Protein AF-A0A0C3DUS1-F1 (afdb_monomer_lite)

Organism: NCBI:txid1036808

Secondary structure (DSSP, 8-state):
-PPPP------------S-EEEEEEEE-SS-EEEE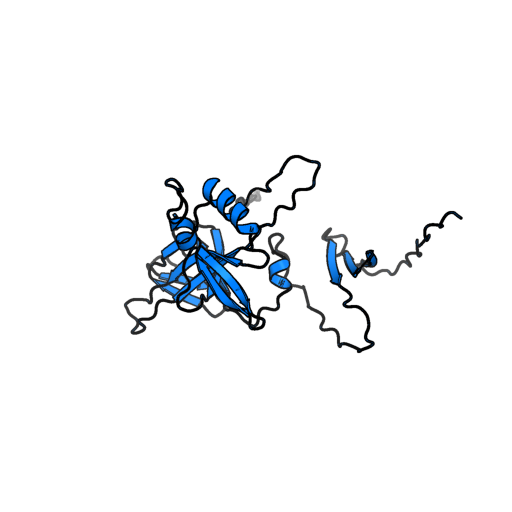EEEE--TTT--EEEEEEEE--S----PPP-PPP-TT---TT--GGGSSS--TT--EEEEEETTEEEEEEEPPTT--TTEEEEE-TT--EEEEEEHHHHHTTS---S--PPEEE-EEPPTTS----SEEEEESSSS-EEEEEEEEEEE---SHHHHHHHHHHHTTTTT-EEEEEEEEEEPPTTSS--PPEEEEEEEPPP-----TTS-----------PPP-------------

pLDDT: mean 71.26, std 21.08, range [30.28, 97.31]

Structure (mmCIF, N/CA/C/O backbone):
data_AF-A0A0C3DUS1-F1
#
_entry.id   AF-A0A0C3DUS1-F1
#
loop_
_atom_site.group_PDB
_atom_site.id
_atom_site.type_symbol
_atom_site.label_atom_id
_atom_site.label_alt_id
_atom_site.label_comp_id
_atom_site.label_asym_id
_atom_site.label_entity_id
_atom_site.label_seq_id
_atom_site.pdbx_PDB_ins_code
_atom_site.Cartn_x
_atom_site.Cartn_y
_atom_site.Cartn_z
_atom_site.occupancy
_atom_site.B_iso_or_equiv
_atom_site.auth_seq_id
_atom_site.auth_comp_id
_atom_site.auth_asym_id
_atom_site.auth_atom_id
_atom_site.pdbx_PDB_model_num
ATOM 1 N N . MET A 1 1 ? 0.105 14.859 56.824 1.00 39.16 1 MET A N 1
ATOM 2 C CA . MET A 1 1 ? 1.434 14.381 56.390 1.00 39.16 1 MET A CA 1
ATOM 3 C C . MET A 1 1 ? 1.564 14.704 54.911 1.00 39.16 1 MET A C 1
ATOM 5 O O . MET A 1 1 ? 0.835 14.124 54.121 1.00 39.16 1 MET A O 1
ATOM 9 N N . LEU A 1 2 ? 2.372 15.704 54.558 1.00 35.44 2 LEU A N 1
ATOM 10 C CA . LEU A 1 2 ? 2.613 16.117 53.171 1.00 35.44 2 LEU A CA 1
ATOM 11 C C . LEU A 1 2 ? 3.789 15.301 52.625 1.00 35.44 2 LEU A C 1
ATOM 13 O O . LEU A 1 2 ? 4.866 15.310 53.220 1.00 35.44 2 LEU A O 1
ATOM 17 N N . ALA A 1 3 ? 3.561 14.562 51.539 1.00 34.00 3 ALA A N 1
ATOM 18 C CA . ALA A 1 3 ? 4.592 13.778 50.874 1.00 34.00 3 ALA A CA 1
ATOM 19 C C . ALA A 1 3 ? 5.613 14.724 50.226 1.00 34.00 3 ALA A C 1
ATOM 21 O O . ALA A 1 3 ? 5.274 15.551 49.381 1.00 34.00 3 ALA A O 1
ATOM 22 N N . ARG A 1 4 ? 6.864 14.624 50.674 1.00 41.81 4 ARG A N 1
ATOM 23 C CA . ARG A 1 4 ? 8.004 15.386 50.162 1.00 41.81 4 ARG A CA 1
ATOM 24 C C . ARG A 1 4 ? 8.378 14.840 48.779 1.00 41.81 4 ARG A C 1
ATOM 26 O O . ARG A 1 4 ? 8.568 13.634 48.641 1.00 41.81 4 ARG A O 1
ATOM 33 N N . ALA A 1 5 ? 8.475 15.711 47.777 1.00 37.31 5 ALA A N 1
ATOM 34 C CA . ALA A 1 5 ? 8.981 15.355 46.451 1.00 37.31 5 ALA A CA 1
ATOM 35 C C . ALA A 1 5 ? 10.453 14.890 46.540 1.00 37.31 5 ALA A C 1
ATOM 37 O O . ALA A 1 5 ? 11.201 15.440 47.357 1.00 37.31 5 ALA A O 1
ATOM 38 N N . PRO A 1 6 ? 10.894 13.901 45.740 1.00 40.16 6 PRO A N 1
ATOM 39 C CA . PRO A 1 6 ? 12.281 13.466 45.760 1.00 40.16 6 PRO A CA 1
ATOM 40 C C . PRO A 1 6 ? 13.157 14.470 45.001 1.00 40.16 6 PRO A C 1
ATOM 42 O O . PRO A 1 6 ? 13.105 14.579 43.777 1.00 40.16 6 PRO A O 1
ATOM 45 N N . GLU A 1 7 ? 13.989 15.196 45.745 1.00 45.31 7 GLU A N 1
ATOM 46 C CA . GLU A 1 7 ? 15.143 15.920 45.215 1.00 45.31 7 GLU A CA 1
ATOM 47 C C . GLU A 1 7 ? 16.149 14.895 44.661 1.00 45.31 7 GLU A C 1
ATOM 49 O O . GLU A 1 7 ? 16.929 14.277 45.389 1.00 45.31 7 GLU A O 1
ATOM 54 N N . HIS A 1 8 ? 16.112 14.673 43.349 1.00 40.88 8 HIS A N 1
ATOM 55 C CA . HIS A 1 8 ? 17.138 13.932 42.615 1.00 40.88 8 HIS A CA 1
ATOM 56 C C . HIS A 1 8 ? 17.746 14.820 41.531 1.00 40.88 8 HIS A C 1
ATOM 58 O O . HIS A 1 8 ? 17.555 14.623 40.338 1.00 40.88 8 HIS A O 1
ATOM 64 N N . ALA A 1 9 ? 18.527 15.803 41.975 1.00 40.69 9 ALA A N 1
ATOM 65 C CA . ALA A 1 9 ? 19.573 16.410 41.165 1.00 40.69 9 ALA A CA 1
ATOM 66 C C . ALA A 1 9 ? 20.900 15.740 41.553 1.00 40.69 9 ALA A C 1
ATOM 68 O O . ALA A 1 9 ? 21.560 16.148 42.510 1.00 40.69 9 ALA A O 1
ATOM 69 N N . ARG A 1 10 ? 21.271 14.656 40.860 1.00 44.53 10 ARG A N 1
ATOM 70 C CA . ARG A 1 10 ? 22.619 14.089 40.988 1.00 44.53 10 ARG A CA 1
ATOM 71 C C . ARG A 1 10 ? 23.586 14.881 40.111 1.00 44.53 10 ARG A C 1
ATOM 73 O O . ARG A 1 10 ? 23.385 15.027 38.912 1.00 44.53 10 ARG A O 1
ATOM 80 N N . SER A 1 11 ? 24.619 15.379 40.784 1.00 42.78 11 SER A N 1
ATOM 81 C CA . SER A 1 11 ? 25.884 15.918 40.285 1.00 42.78 11 SER A CA 1
ATOM 82 C C . SER A 1 11 ? 26.339 15.302 38.957 1.00 42.78 11 SER A C 1
ATOM 84 O O . SER A 1 11 ? 26.555 14.094 38.878 1.00 42.78 11 SER A O 1
ATOM 86 N N . MET A 1 12 ? 26.526 16.142 37.935 1.00 38.38 12 MET A N 1
ATOM 87 C CA . MET A 1 12 ? 27.207 15.771 36.695 1.00 38.38 12 MET A CA 1
ATOM 88 C C . MET A 1 12 ? 28.720 15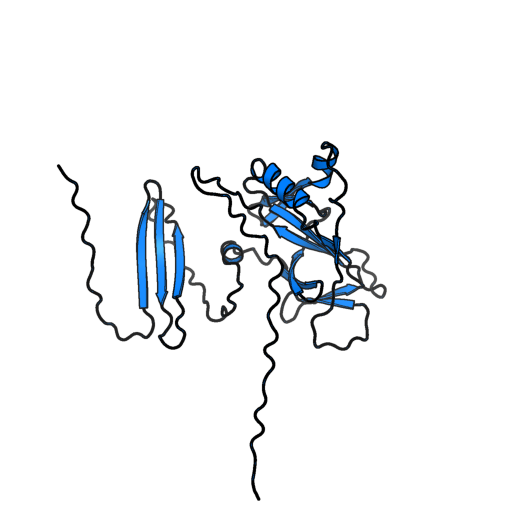.788 36.925 1.00 38.38 12 MET A C 1
ATOM 90 O O . MET A 1 12 ? 29.328 16.861 36.965 1.00 38.38 12 MET A O 1
ATOM 94 N N . ASP A 1 13 ? 29.337 14.613 37.041 1.00 40.06 13 ASP A N 1
ATOM 95 C CA . ASP A 1 13 ? 30.788 14.506 36.904 1.00 40.06 13 ASP A CA 1
ATOM 96 C C . ASP A 1 13 ? 31.176 14.779 35.446 1.00 40.06 13 ASP A C 1
ATOM 98 O O . ASP A 1 13 ? 30.754 14.093 34.513 1.00 40.06 13 ASP A O 1
ATOM 102 N N . LYS A 1 14 ? 31.975 15.834 35.250 1.00 44.97 14 LYS A N 1
ATOM 103 C CA . LYS A 1 14 ? 32.542 16.240 33.959 1.00 44.97 14 LYS A CA 1
ATOM 104 C C . LYS A 1 14 ? 33.558 15.200 33.477 1.00 44.97 14 LYS A C 1
ATOM 106 O O . LYS A 1 14 ? 34.762 15.372 33.662 1.00 44.97 14 LYS A O 1
ATOM 111 N N . ALA A 1 15 ? 33.093 14.161 32.794 1.00 39.06 15 ALA A N 1
ATOM 112 C CA . ALA A 1 15 ? 33.940 13.385 31.898 1.00 39.06 15 ALA A CA 1
ATOM 113 C C . ALA A 1 15 ? 34.076 14.136 30.560 1.00 39.06 15 ALA A C 1
ATOM 115 O O . ALA A 1 15 ? 33.082 14.515 29.942 1.00 39.06 15 ALA A O 1
ATOM 116 N N . ARG A 1 16 ? 35.316 14.381 30.118 1.00 44.91 16 ARG A N 1
ATOM 117 C CA . ARG A 1 16 ? 35.646 14.956 28.801 1.00 44.91 16 ARG A CA 1
ATOM 118 C C . ARG A 1 16 ? 35.420 13.917 27.692 1.00 44.91 16 ARG A C 1
ATOM 120 O O . ARG A 1 16 ? 36.380 13.424 27.113 1.00 44.91 16 ARG A O 1
ATOM 127 N N . SER A 1 17 ? 34.164 13.569 27.434 1.00 49.09 17 SER A N 1
ATOM 128 C CA . SER A 1 17 ? 33.757 12.792 26.260 1.00 49.09 17 SER A CA 1
ATOM 129 C C . SER A 1 17 ? 32.774 13.626 25.442 1.00 49.09 17 SER A C 1
ATOM 131 O O . SER A 1 17 ? 31.883 14.259 26.005 1.00 49.09 17 SER A O 1
ATOM 133 N N . GLU A 1 18 ? 32.964 13.671 24.124 1.00 59.38 18 GLU A N 1
ATOM 134 C CA . GLU A 1 18 ? 32.232 14.538 23.182 1.00 59.38 18 GLU A CA 1
ATOM 135 C C . GLU A 1 18 ? 30.773 14.107 22.943 1.00 59.38 18 GLU A C 1
ATOM 137 O O . GLU A 1 18 ? 30.051 14.762 22.198 1.00 59.38 18 GLU A O 1
ATOM 142 N N . SER A 1 19 ? 30.315 13.049 23.616 1.00 57.06 19 SER A N 1
ATOM 143 C CA . SER A 1 19 ? 28.918 12.621 23.666 1.00 57.06 19 SER A CA 1
ATOM 144 C C . SER A 1 19 ? 28.458 12.489 25.119 1.00 57.06 19 SER A C 1
ATOM 146 O O . SER A 1 19 ? 29.127 11.872 25.953 1.00 57.06 19 SER A O 1
ATOM 148 N N . GLN A 1 20 ? 27.311 13.090 25.440 1.00 61.34 20 GLN A N 1
ATOM 149 C CA . GLN A 1 20 ? 26.666 12.937 26.745 1.00 61.34 20 GLN A CA 1
ATOM 150 C C . GLN A 1 20 ? 25.463 12.012 26.594 1.00 61.34 20 GLN A C 1
ATOM 152 O O . GLN A 1 20 ? 24.567 12.272 25.796 1.00 61.34 20 GLN A O 1
ATOM 157 N N . VAL A 1 21 ? 25.427 10.935 27.375 1.00 63.41 21 VAL A N 1
ATOM 158 C CA . VAL A 1 21 ? 24.266 10.042 27.450 1.00 63.41 21 VAL A CA 1
ATOM 159 C C . VAL A 1 21 ? 23.579 10.269 28.789 1.00 63.41 21 VAL A C 1
ATOM 161 O O . VAL A 1 21 ? 24.186 10.070 29.840 1.00 63.41 21 VAL A O 1
ATOM 164 N N . CYS A 1 22 ? 22.315 10.680 28.761 1.00 70.06 22 CYS A N 1
ATOM 165 C CA . CYS A 1 22 ? 21.466 10.777 29.941 1.00 70.06 22 CYS A CA 1
ATOM 166 C C . CYS A 1 22 ? 20.470 9.616 29.945 1.00 70.06 22 CYS A C 1
ATOM 168 O O . CYS A 1 22 ? 19.826 9.341 28.936 1.00 70.06 22 CYS A O 1
ATOM 170 N N . PHE A 1 23 ? 20.331 8.950 31.087 1.00 67.06 23 PHE A N 1
ATOM 171 C CA . PHE A 1 23 ? 19.283 7.964 31.317 1.00 67.06 23 PHE A CA 1
ATOM 172 C C . PHE A 1 23 ? 18.261 8.566 32.275 1.00 67.06 23 PHE A C 1
ATOM 174 O O . PHE A 1 23 ? 18.610 9.005 33.372 1.00 67.06 23 PHE A O 1
ATOM 181 N N . MET A 1 24 ? 17.001 8.581 31.863 1.00 72.62 24 MET A N 1
ATOM 182 C CA . MET A 1 24 ? 15.871 8.999 32.677 1.00 72.62 24 MET A CA 1
ATOM 183 C C . MET A 1 24 ? 14.913 7.830 32.830 1.00 72.62 24 MET A C 1
ATOM 185 O O . MET A 1 24 ? 14.376 7.329 31.849 1.00 72.62 24 MET A O 1
ATOM 189 N N . GLN A 1 25 ? 14.656 7.422 34.064 1.00 75.06 25 GLN A N 1
ATOM 190 C CA . GLN A 1 25 ? 13.601 6.467 34.366 1.00 75.06 25 GLN A CA 1
ATOM 191 C C . GLN A 1 25 ? 12.350 7.236 34.790 1.00 75.06 25 GLN A C 1
ATOM 193 O O . GLN A 1 25 ? 12.403 8.049 35.712 1.00 75.06 25 GLN A O 1
ATOM 198 N N . THR A 1 26 ? 11.226 6.980 34.127 1.00 70.12 26 THR A N 1
ATOM 199 C CA . THR A 1 26 ? 9.930 7.575 34.473 1.00 70.12 26 THR A CA 1
ATOM 200 C C . THR A 1 26 ? 8.978 6.473 34.912 1.00 70.12 26 THR A C 1
ATOM 202 O O . THR A 1 26 ? 8.637 5.587 34.128 1.00 70.12 26 THR A O 1
ATOM 205 N N . CYS A 1 27 ? 8.543 6.526 36.170 1.00 72.12 27 CYS A N 1
ATOM 206 C CA . CYS A 1 27 ? 7.537 5.615 36.705 1.00 72.12 27 CYS A CA 1
ATOM 207 C C . CYS A 1 27 ? 6.145 6.219 36.496 1.00 72.12 27 CYS A C 1
ATOM 209 O O . CYS A 1 27 ? 5.797 7.228 37.110 1.00 72.12 27 CYS A O 1
ATOM 211 N N . LEU A 1 28 ? 5.347 5.596 35.635 1.00 74.12 28 LEU A N 1
ATOM 212 C CA . LEU A 1 28 ? 3.909 5.827 35.531 1.00 74.12 28 LEU A CA 1
ATOM 213 C C . LEU A 1 28 ? 3.181 4.817 36.436 1.00 74.12 28 LEU A C 1
ATOM 215 O O . LEU A 1 28 ? 3.754 3.773 36.744 1.00 74.12 28 LEU A O 1
ATOM 219 N N . PRO A 1 29 ? 1.918 5.058 36.844 1.00 66.50 29 PRO A N 1
ATOM 220 C CA . PRO A 1 29 ? 1.204 4.187 37.788 1.00 66.50 29 PRO A CA 1
ATOM 221 C C . PRO A 1 29 ? 1.160 2.692 37.424 1.00 66.50 29 PRO A C 1
ATOM 223 O O . PRO A 1 29 ? 0.917 1.868 38.298 1.00 66.50 29 PRO A O 1
ATOM 226 N N . GLN A 1 30 ? 1.379 2.339 36.153 1.00 73.75 30 GLN A N 1
ATOM 227 C CA . GLN A 1 30 ? 1.362 0.957 35.667 1.00 73.75 30 GLN A CA 1
ATOM 228 C C . GLN A 1 30 ? 2.648 0.525 34.952 1.00 73.75 30 GLN A C 1
ATOM 230 O O . GLN A 1 30 ? 2.830 -0.673 34.760 1.00 73.75 30 GLN A O 1
ATOM 235 N N . TRP A 1 31 ? 3.535 1.450 34.561 1.00 62.09 31 TRP A N 1
ATOM 236 C CA . TRP A 1 31 ? 4.687 1.153 33.701 1.00 62.09 31 TRP A CA 1
ATOM 237 C C . TRP A 1 31 ? 5.943 1.881 34.166 1.00 62.09 31 TRP A C 1
ATOM 239 O O . TRP A 1 31 ? 5.883 3.034 34.591 1.00 62.09 31 TRP A O 1
ATOM 249 N N . THR A 1 32 ? 7.089 1.239 33.971 1.00 71.38 32 THR A N 1
ATOM 250 C CA . THR A 1 32 ? 8.392 1.895 34.057 1.00 71.38 32 THR A CA 1
ATOM 251 C C . THR A 1 32 ? 8.910 2.123 32.643 1.00 71.38 32 THR A C 1
ATOM 253 O O . THR A 1 32 ? 9.059 1.180 31.864 1.00 71.38 32 THR A O 1
ATOM 256 N N . LEU A 1 33 ? 9.161 3.384 32.300 1.00 71.31 33 LEU A N 1
ATOM 257 C CA . LEU A 1 33 ? 9.803 3.766 31.048 1.00 71.31 33 LEU A CA 1
ATOM 258 C C . LEU A 1 33 ? 11.260 4.122 31.324 1.00 71.31 33 LEU A C 1
ATOM 260 O O . LEU A 1 33 ? 11.536 4.914 32.226 1.00 71.31 33 LEU A O 1
ATOM 264 N N . HIS A 1 34 ? 12.174 3.574 30.532 1.00 73.81 34 HIS A N 1
ATOM 265 C CA . HIS A 1 34 ? 13.571 3.995 30.504 1.00 73.81 34 HIS A CA 1
ATOM 266 C C . HIS A 1 34 ? 13.801 4.810 29.244 1.00 73.81 34 HIS A C 1
ATOM 268 O O . HIS A 1 34 ? 13.653 4.313 28.134 1.00 73.81 34 HIS A O 1
ATOM 274 N N . THR A 1 35 ? 14.169 6.065 29.414 1.00 71.81 35 THR A N 1
ATOM 275 C CA . THR A 1 35 ? 14.447 6.996 28.332 1.00 71.81 35 THR A CA 1
ATOM 276 C C . THR A 1 35 ? 15.946 7.250 28.288 1.00 71.81 35 THR A C 1
ATOM 278 O O . THR A 1 35 ? 16.519 7.749 29.254 1.00 71.81 35 THR A O 1
ATOM 281 N N . ARG A 1 36 ? 16.599 6.921 27.177 1.00 75.06 36 ARG A N 1
ATOM 282 C CA . ARG A 1 36 ? 18.002 7.242 26.923 1.00 75.06 36 ARG A CA 1
ATOM 283 C C . ARG A 1 36 ? 18.069 8.417 25.957 1.00 75.06 36 ARG A C 1
ATOM 285 O O . ARG A 1 36 ? 17.598 8.336 24.828 1.00 75.06 36 ARG A O 1
ATOM 292 N N . ILE A 1 37 ? 18.666 9.508 26.410 1.00 67.88 37 ILE A N 1
ATOM 293 C CA . ILE A 1 37 ? 18.920 10.708 25.619 1.00 67.88 37 ILE A CA 1
ATOM 294 C C . ILE A 1 37 ? 20.406 10.715 25.283 1.00 67.88 37 ILE A C 1
ATOM 296 O O . ILE A 1 37 ? 21.236 10.872 26.178 1.00 67.88 37 ILE A O 1
ATOM 300 N N . VAL A 1 38 ? 20.757 10.530 24.016 1.00 76.81 38 VAL A N 1
ATOM 301 C CA . VAL A 1 38 ? 22.136 10.649 23.534 1.00 76.81 38 VAL A CA 1
ATOM 302 C C . VAL A 1 38 ? 22.287 12.009 22.864 1.00 76.81 38 VAL A C 1
ATOM 304 O O . VAL A 1 38 ? 21.693 12.267 21.818 1.00 76.81 38 VAL A O 1
ATOM 307 N N . TRP A 1 39 ? 23.078 12.883 23.478 1.00 61.91 39 TRP A N 1
ATOM 308 C CA . TRP A 1 39 ? 23.548 14.115 22.857 1.00 61.91 39 TRP A CA 1
ATOM 309 C C . TRP A 1 39 ? 24.750 13.779 21.982 1.00 61.91 39 TRP A C 1
ATOM 311 O O . TRP A 1 39 ? 25.815 13.414 22.493 1.00 61.91 39 TRP A O 1
ATOM 321 N N . MET A 1 40 ? 24.552 13.878 20.670 1.00 68.31 40 MET A N 1
ATOM 322 C CA . MET A 1 40 ? 25.643 13.841 19.698 1.00 68.31 40 MET A CA 1
ATOM 323 C C . MET A 1 40 ? 26.439 15.155 19.810 1.00 68.31 40 MET A C 1
ATOM 325 O O . MET A 1 40 ? 25.931 16.151 20.333 1.00 68.31 40 MET A O 1
ATOM 329 N N . SER A 1 41 ? 27.702 15.149 19.381 1.00 64.00 41 SER A N 1
ATOM 330 C CA . SER A 1 41 ? 28.663 16.235 19.632 1.00 64.00 41 SER A CA 1
ATOM 331 C C . SER A 1 41 ? 28.161 17.639 19.246 1.00 64.00 41 SER A C 1
ATOM 333 O O . SER A 1 41 ? 27.287 17.813 18.393 1.00 64.00 41 SER A O 1
ATOM 335 N N . SER A 1 42 ? 28.766 18.678 19.839 1.00 54.22 42 SER A N 1
ATOM 336 C CA . SER A 1 42 ? 28.359 20.085 19.656 1.00 54.22 42 SER A CA 1
ATOM 337 C C . SER A 1 42 ? 28.410 20.597 18.212 1.00 54.22 42 SER A C 1
ATOM 339 O O . SER A 1 42 ? 27.880 21.670 17.934 1.00 54.22 42 SER A O 1
ATOM 341 N N . ARG A 1 43 ? 29.041 19.859 17.291 1.00 67.38 43 ARG A N 1
ATOM 342 C CA . ARG A 1 43 ? 29.079 20.215 15.867 1.00 67.38 43 ARG A CA 1
ATOM 343 C C . ARG A 1 43 ? 27.779 19.889 15.137 1.00 67.38 43 ARG A C 1
ATOM 345 O O . ARG A 1 43 ? 27.496 20.529 14.132 1.00 67.38 43 ARG A O 1
ATOM 352 N N . GLU A 1 44 ? 26.994 18.940 15.641 1.00 60.28 44 GLU A N 1
ATOM 353 C CA . GLU A 1 44 ? 25.811 18.431 14.941 1.00 60.28 44 GLU A CA 1
ATOM 354 C C . GLU A 1 44 ? 24.489 18.897 15.561 1.00 60.28 44 GLU A C 1
ATOM 356 O O . GLU A 1 44 ? 23.471 18.851 14.881 1.00 60.28 44 GLU A O 1
ATOM 361 N N . ASN A 1 45 ? 24.481 19.386 16.812 1.00 63.94 45 ASN A N 1
ATOM 362 C CA . ASN A 1 45 ? 23.267 19.820 17.533 1.00 63.94 45 ASN A CA 1
ATOM 363 C C . ASN A 1 45 ? 22.118 18.792 17.481 1.00 63.94 45 ASN A C 1
ATOM 365 O O . ASN A 1 45 ? 20.941 19.152 17.423 1.00 63.94 45 ASN A O 1
ATOM 369 N N . ARG A 1 46 ? 22.448 17.497 17.504 1.00 64.31 46 ARG A N 1
ATOM 370 C CA . ARG A 1 46 ? 21.468 16.410 17.421 1.00 64.31 46 ARG A CA 1
ATOM 371 C C . ARG A 1 46 ? 21.260 15.747 18.773 1.00 64.31 46 ARG A C 1
ATOM 373 O O . ARG A 1 46 ? 22.206 15.447 19.501 1.00 64.31 46 ARG A O 1
ATOM 380 N N . VAL A 1 47 ? 19.995 15.475 19.073 1.00 64.25 47 VAL A N 1
ATOM 381 C CA . VAL A 1 47 ? 19.568 14.734 20.259 1.00 64.25 47 VAL A CA 1
ATOM 382 C C . VAL A 1 47 ? 18.850 13.481 19.786 1.00 64.25 47 VAL A C 1
ATOM 384 O O . VAL A 1 47 ? 17.831 13.571 19.106 1.00 64.25 47 VAL A O 1
ATOM 387 N N . LYS A 1 48 ? 19.371 12.309 20.147 1.00 74.62 48 LYS A N 1
ATOM 388 C CA . LYS A 1 48 ? 18.702 11.026 19.919 1.00 74.62 48 LYS A CA 1
ATOM 389 C C . LYS A 1 48 ? 17.957 10.633 21.191 1.00 74.62 48 LYS A C 1
ATOM 391 O O . LYS A 1 48 ? 18.564 10.541 22.255 1.00 74.62 48 LYS A O 1
ATOM 396 N N . LEU A 1 49 ? 16.651 10.408 21.080 1.00 75.44 49 LEU A N 1
ATOM 397 C CA . LEU A 1 49 ? 15.790 9.967 22.175 1.00 75.44 49 LEU A CA 1
ATOM 398 C C . LEU A 1 49 ? 15.374 8.514 21.933 1.00 75.44 49 LEU A C 1
ATOM 400 O O . LEU A 1 49 ? 14.655 8.228 20.982 1.00 75.44 49 LEU A O 1
ATOM 404 N N . GLU A 1 50 ? 15.795 7.602 22.799 1.00 73.06 50 GLU A N 1
ATOM 405 C CA . GLU A 1 50 ? 15.359 6.205 22.796 1.00 73.06 50 GLU A CA 1
ATOM 406 C C . GLU A 1 50 ? 14.460 5.984 24.021 1.00 73.06 50 GLU A C 1
ATOM 408 O O . GLU A 1 50 ? 14.860 6.306 25.138 1.00 73.06 50 GLU A O 1
ATOM 413 N N . VAL A 1 51 ? 13.240 5.469 23.843 1.00 71.94 51 VAL A N 1
ATOM 414 C CA . VAL A 1 51 ? 12.316 5.170 24.952 1.00 71.94 51 VAL A CA 1
ATOM 415 C C . VAL A 1 51 ? 12.023 3.678 24.963 1.00 71.94 51 VAL A C 1
ATOM 417 O O . VAL A 1 51 ? 11.450 3.137 24.020 1.00 71.94 51 VAL A O 1
ATOM 420 N N . PHE A 1 52 ? 12.383 3.022 26.056 1.00 76.25 52 PHE A N 1
ATOM 421 C CA . PHE A 1 52 ? 12.199 1.599 26.285 1.00 76.25 52 PHE A CA 1
ATOM 422 C C . PHE A 1 52 ? 11.132 1.383 27.355 1.00 76.25 52 PHE A C 1
ATOM 424 O O . PHE A 1 52 ? 11.069 2.103 28.355 1.00 76.25 52 PHE A O 1
ATOM 431 N N . ARG A 1 53 ? 10.293 0.365 27.167 1.00 67.56 53 ARG A N 1
ATOM 432 C CA . ARG A 1 53 ? 9.428 -0.143 28.236 1.00 67.56 53 ARG A CA 1
ATOM 433 C C . ARG A 1 53 ? 10.202 -1.193 29.012 1.00 67.56 53 ARG A C 1
ATOM 43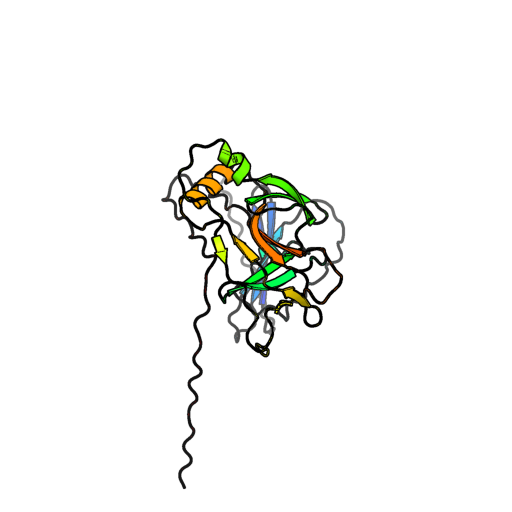5 O O . ARG A 1 53 ? 10.729 -2.116 28.402 1.00 67.56 53 ARG A O 1
ATOM 442 N N . ASP A 1 54 ? 10.243 -1.060 30.331 1.00 63.75 54 ASP A N 1
ATOM 443 C CA . ASP A 1 54 ? 10.683 -2.144 31.204 1.00 63.75 54 ASP A CA 1
ATOM 444 C C . ASP A 1 54 ? 9.516 -3.133 31.355 1.00 63.75 54 ASP A C 1
ATOM 446 O O . ASP A 1 54 ? 8.478 -2.751 31.909 1.00 63.75 54 ASP A O 1
ATOM 450 N N . PRO A 1 55 ? 9.613 -4.370 30.838 1.00 50.91 55 PRO A N 1
ATOM 451 C CA . PRO A 1 55 ? 8.511 -5.321 30.902 1.00 50.91 55 PRO A CA 1
ATOM 452 C C . PRO A 1 55 ? 8.218 -5.849 32.315 1.00 50.91 55 PRO A C 1
ATOM 454 O O . PRO A 1 55 ? 7.229 -6.555 32.467 1.00 50.91 55 PRO A O 1
ATOM 457 N N . GLY A 1 56 ? 8.991 -5.486 33.346 1.00 55.16 56 GLY A N 1
ATOM 458 C CA . GLY A 1 56 ? 8.615 -5.703 34.745 1.00 55.16 56 GLY A CA 1
ATOM 459 C C . GLY A 1 56 ? 8.610 -7.169 35.216 1.00 55.16 56 GLY A C 1
ATOM 460 O O . GLY A 1 56 ? 7.713 -7.946 34.918 1.00 55.16 56 GLY A O 1
ATOM 461 N N . PHE A 1 57 ? 9.570 -7.468 36.097 1.00 41.97 57 PHE A N 1
ATOM 462 C CA . PHE A 1 57 ? 9.679 -8.623 37.008 1.00 41.97 57 PHE A CA 1
ATOM 463 C C . PHE A 1 57 ? 10.025 -10.004 36.425 1.00 41.97 57 PHE A C 1
ATOM 465 O O . PHE A 1 57 ? 9.228 -10.936 36.403 1.00 41.97 57 PHE A O 1
ATOM 472 N N . GLY A 1 58 ? 11.318 -10.175 36.147 1.00 43.03 58 GLY A N 1
ATOM 473 C CA . GLY A 1 58 ? 12.006 -11.464 36.162 1.00 43.03 58 GLY A CA 1
ATOM 474 C C . GLY A 1 58 ? 13.496 -11.251 35.919 1.00 43.03 58 GLY A C 1
ATOM 475 O O . GLY A 1 58 ? 13.870 -10.725 34.879 1.00 43.03 58 GLY A O 1
ATOM 476 N N . TYR A 1 59 ? 14.349 -11.601 36.884 1.00 43.09 59 TYR A N 1
ATOM 477 C CA . TYR A 1 59 ? 15.808 -11.479 36.773 1.00 43.09 59 TYR A CA 1
ATOM 478 C C . TYR A 1 59 ? 16.318 -12.501 35.741 1.00 43.09 59 TYR A C 1
ATOM 480 O O . TYR A 1 59 ? 16.689 -13.619 36.090 1.00 43.09 59 TYR A O 1
ATOM 488 N N . VAL A 1 60 ? 16.288 -12.144 34.458 1.00 35.72 60 VAL A N 1
ATOM 489 C CA . VAL A 1 60 ? 16.965 -12.883 33.388 1.00 35.72 60 VAL A CA 1
ATOM 490 C C . VAL A 1 60 ? 18.013 -11.939 32.801 1.00 35.72 60 VAL A C 1
ATOM 492 O O . VAL A 1 60 ? 17.643 -10.861 32.333 1.00 35.72 60 VAL A O 1
ATOM 495 N N . PRO A 1 61 ? 19.314 -12.276 32.841 1.00 42.75 61 PRO A N 1
ATOM 496 C CA . PRO A 1 61 ? 20.329 -11.483 32.166 1.00 42.75 61 PRO A CA 1
ATOM 497 C C . PRO A 1 61 ? 20.164 -11.686 30.655 1.00 42.75 61 PRO A C 1
ATOM 499 O O . PRO A 1 61 ? 20.664 -12.654 30.089 1.00 42.75 61 PRO A O 1
ATOM 502 N N . GLY A 1 62 ? 19.393 -10.804 30.020 1.00 37.16 62 GLY A N 1
ATOM 503 C CA . GLY A 1 62 ? 19.312 -10.707 28.568 1.00 37.16 62 GLY A CA 1
ATOM 504 C C . GLY A 1 62 ? 20.589 -10.077 28.022 1.00 37.16 62 GLY A C 1
ATOM 505 O O . GLY A 1 62 ? 20.996 -9.001 28.458 1.00 37.16 62 GLY A O 1
ATOM 506 N N . GLU A 1 63 ? 21.233 -10.774 27.095 1.00 33.22 63 GLU A N 1
ATOM 507 C CA . GLU A 1 63 ? 22.342 -10.270 26.293 1.00 33.22 63 GLU A CA 1
ATOM 508 C C . GLU A 1 63 ? 21.832 -9.114 25.417 1.00 33.22 63 GLU A C 1
ATOM 510 O O . GLU A 1 63 ? 20.870 -9.262 24.665 1.00 33.22 63 GLU A O 1
ATOM 515 N N . TRP A 1 64 ? 22.427 -7.929 25.567 1.00 39.97 64 TRP A N 1
ATOM 516 C CA . TRP A 1 64 ? 22.024 -6.733 24.830 1.00 39.97 64 TRP A CA 1
ATOM 517 C C . TRP A 1 64 ? 22.666 -6.742 23.445 1.00 39.97 64 TRP A C 1
ATOM 519 O O . TRP A 1 64 ? 23.891 -6.697 23.334 1.00 39.97 64 TRP A O 1
ATOM 529 N N . THR A 1 65 ? 21.865 -6.731 22.383 1.00 31.22 65 THR A N 1
ATOM 530 C CA . THR A 1 65 ? 22.367 -6.468 21.029 1.00 31.22 65 THR A CA 1
ATOM 531 C C . THR A 1 65 ? 22.324 -4.961 20.784 1.00 31.22 65 THR A C 1
ATOM 533 O O . THR A 1 65 ? 21.254 -4.361 20.706 1.00 31.22 65 THR A O 1
ATOM 536 N N . GLY A 1 66 ? 23.491 -4.319 20.730 1.00 30.98 66 GLY A N 1
ATOM 537 C CA . GLY A 1 66 ? 23.594 -2.914 20.344 1.00 30.98 66 GLY A CA 1
ATOM 538 C C . GLY A 1 66 ? 23.283 -2.756 18.857 1.00 30.98 66 GLY A C 1
ATOM 539 O O . GLY A 1 66 ? 23.896 -3.428 18.033 1.00 30.98 66 GLY A O 1
ATOM 540 N N . ILE A 1 67 ? 22.341 -1.877 18.516 1.00 33.75 67 ILE A N 1
ATOM 541 C CA . ILE A 1 67 ? 22.108 -1.469 17.127 1.00 33.75 67 ILE A CA 1
ATOM 542 C C . ILE A 1 67 ? 23.069 -0.316 16.830 1.00 33.75 67 ILE A C 1
ATOM 544 O O . ILE A 1 67 ? 23.013 0.723 17.492 1.00 33.75 67 ILE A O 1
ATOM 548 N N . ASP A 1 68 ? 23.962 -0.527 15.867 1.00 35.38 68 ASP A N 1
ATOM 549 C CA . ASP A 1 68 ? 24.849 0.498 15.322 1.00 35.38 68 ASP A CA 1
ATOM 550 C C . ASP A 1 68 ? 24.053 1.436 14.397 1.00 35.38 68 ASP A C 1
ATOM 552 O O . ASP A 1 68 ? 23.267 0.982 13.562 1.00 35.38 68 ASP A O 1
ATOM 556 N N . VAL A 1 69 ? 24.198 2.748 14.596 1.00 41.09 69 VAL A N 1
ATOM 557 C CA . VAL A 1 69 ? 23.357 3.795 13.981 1.00 41.09 69 VAL A CA 1
ATOM 558 C C . VAL A 1 69 ? 24.180 4.764 13.123 1.00 41.09 69 VAL A C 1
ATOM 560 O O . VAL A 1 69 ? 23.687 5.813 12.722 1.00 41.09 69 VAL A O 1
ATOM 563 N N . ASP A 1 70 ? 25.392 4.384 12.720 1.00 38.25 70 ASP A N 1
ATOM 564 C CA . ASP A 1 70 ? 26.266 5.199 11.855 1.00 38.25 70 ASP A CA 1
ATOM 565 C C . ASP A 1 70 ? 25.749 5.408 10.400 1.00 38.25 70 ASP A C 1
ATOM 567 O O . ASP A 1 70 ? 26.484 5.861 9.525 1.00 38.25 70 ASP A O 1
ATOM 571 N N . LYS A 1 71 ? 24.470 5.118 10.099 1.00 38.06 71 LYS A N 1
ATOM 572 C CA . LYS A 1 71 ? 23.839 5.321 8.772 1.00 38.06 71 LYS A CA 1
ATOM 573 C C . LYS A 1 71 ? 22.419 5.922 8.808 1.00 38.06 71 LYS A C 1
ATOM 575 O O . LYS A 1 71 ? 21.593 5.574 7.967 1.00 38.06 71 LYS A O 1
ATOM 580 N N . MET A 1 72 ? 22.093 6.798 9.762 1.00 42.66 72 MET A N 1
ATOM 581 C CA . MET A 1 72 ? 20.725 7.340 9.928 1.00 42.66 72 MET A CA 1
ATOM 582 C C . MET A 1 72 ? 20.646 8.881 9.942 1.00 42.66 72 MET A C 1
ATOM 584 O O . MET A 1 72 ? 20.125 9.473 10.883 1.00 42.66 72 MET A O 1
ATOM 588 N N . ASP A 1 73 ? 21.111 9.532 8.873 1.00 43.78 73 ASP A N 1
ATOM 589 C CA . ASP A 1 73 ? 21.035 10.997 8.698 1.00 43.78 73 ASP A CA 1
ATOM 590 C C . ASP A 1 73 ? 19.748 11.505 8.011 1.00 43.78 73 ASP A C 1
ATOM 592 O O . ASP A 1 73 ? 19.679 12.678 7.647 1.00 43.78 73 ASP A O 1
ATOM 596 N N . ASP A 1 74 ? 18.719 10.665 7.837 1.00 45.81 74 ASP A N 1
ATOM 597 C CA . ASP A 1 74 ? 17.457 11.065 7.197 1.00 45.81 74 ASP A CA 1
ATOM 598 C C . ASP A 1 74 ? 16.399 11.519 8.233 1.00 45.81 74 ASP A C 1
ATOM 600 O O . ASP A 1 74 ? 15.875 10.684 8.981 1.00 45.81 74 ASP A O 1
ATOM 604 N N . PRO A 1 75 ? 16.051 12.821 8.292 1.00 42.38 75 PRO A N 1
ATOM 605 C CA . PRO A 1 75 ? 15.052 13.358 9.217 1.00 42.38 75 PRO A CA 1
ATOM 606 C C . PRO A 1 75 ? 13.603 12.927 8.916 1.00 42.38 75 PRO A C 1
ATOM 608 O O . PRO A 1 75 ? 12.735 13.181 9.750 1.00 42.38 75 PRO A O 1
ATOM 611 N N . ASN A 1 76 ? 13.330 12.247 7.794 1.00 45.31 76 ASN A N 1
ATOM 612 C CA . ASN A 1 76 ? 11.997 11.729 7.444 1.00 45.31 76 ASN A CA 1
ATOM 613 C C . ASN A 1 76 ? 11.788 10.240 7.791 1.00 45.31 76 ASN A C 1
ATOM 615 O O . ASN A 1 76 ? 10.797 9.630 7.379 1.00 45.31 76 ASN A O 1
ATOM 619 N N . CYS A 1 77 ? 12.690 9.628 8.561 1.00 46.16 77 CYS A N 1
ATOM 620 C CA . CYS A 1 77 ? 12.531 8.244 9.005 1.00 46.16 77 CYS A CA 1
ATOM 621 C C . CYS A 1 77 ? 11.415 8.102 10.060 1.00 46.16 77 CYS A C 1
ATOM 623 O O . CYS A 1 77 ? 11.573 8.503 11.215 1.00 46.16 77 CYS A O 1
ATOM 625 N N . ASP A 1 78 ? 10.300 7.457 9.689 1.00 49.06 78 ASP A N 1
ATOM 626 C CA . ASP A 1 78 ? 9.292 6.982 10.645 1.00 49.06 78 ASP A CA 1
ATOM 627 C C . ASP A 1 78 ? 9.904 5.893 11.540 1.00 49.06 78 ASP A C 1
ATOM 629 O O . ASP A 1 78 ? 10.003 4.717 11.183 1.00 49.06 78 ASP A O 1
ATOM 633 N N . TRP A 1 79 ? 10.316 6.295 12.738 1.00 39.69 79 TRP A N 1
ATOM 634 C CA . TRP A 1 79 ? 10.925 5.429 13.744 1.00 39.69 79 TRP A CA 1
ATOM 635 C C . TRP A 1 79 ? 10.009 4.285 14.205 1.00 39.69 79 TRP A C 1
ATOM 637 O O . TRP A 1 79 ? 10.493 3.310 14.781 1.00 39.69 79 TRP A O 1
ATOM 647 N N . ARG A 1 80 ? 8.699 4.338 13.922 1.00 49.00 80 ARG A N 1
ATOM 648 C CA . ARG A 1 80 ? 7.776 3.224 14.199 1.00 49.00 80 ARG A CA 1
ATOM 649 C C . ARG A 1 80 ? 7.928 2.073 13.208 1.00 49.00 80 ARG A C 1
ATOM 651 O O . ARG A 1 80 ? 7.620 0.940 13.571 1.00 49.00 80 ARG A O 1
ATOM 658 N N . ALA A 1 81 ? 8.463 2.327 12.014 1.00 45.84 81 ALA A N 1
ATOM 659 C CA . ALA A 1 81 ? 8.855 1.278 11.076 1.00 45.84 81 ALA A CA 1
ATOM 660 C C . ALA A 1 81 ? 10.128 0.528 11.522 1.00 45.84 81 ALA A C 1
ATOM 662 O O . ALA A 1 81 ? 10.388 -0.558 11.019 1.00 45.84 81 ALA A O 1
ATOM 663 N N . LEU A 1 82 ? 10.894 1.080 12.477 1.00 40.28 82 LEU A N 1
ATOM 664 C CA . LEU A 1 82 ? 12.174 0.530 12.946 1.00 40.28 82 LEU A CA 1
ATOM 665 C C . LEU A 1 82 ? 12.062 -0.371 14.191 1.00 40.28 82 LEU A C 1
ATOM 667 O O . LEU A 1 82 ? 13.002 -1.097 14.490 1.00 40.28 82 LEU A O 1
ATOM 671 N N . ILE A 1 83 ? 10.942 -0.347 14.929 1.00 42.16 83 ILE A N 1
ATOM 672 C CA . ILE A 1 83 ? 10.763 -1.173 16.148 1.00 42.16 83 ILE A CA 1
ATOM 673 C C . ILE A 1 83 ? 10.239 -2.585 15.825 1.00 42.16 83 ILE A C 1
ATOM 675 O O . ILE A 1 83 ? 10.346 -3.494 16.646 1.00 42.16 83 ILE A O 1
ATOM 679 N N . HIS A 1 84 ? 9.732 -2.809 14.615 1.00 46.66 84 HIS A N 1
ATOM 680 C CA . HIS A 1 84 ? 9.574 -4.158 14.090 1.00 46.66 84 HIS A CA 1
ATOM 681 C C . HIS A 1 84 ? 10.796 -4.458 13.230 1.00 46.66 84 HIS A C 1
ATOM 683 O O . HIS A 1 84 ? 10.876 -3.969 12.106 1.00 46.66 84 HIS A O 1
ATOM 689 N N . ASP A 1 85 ? 11.731 -5.248 13.762 1.00 45.59 85 ASP A N 1
ATOM 690 C CA . ASP A 1 85 ? 12.757 -5.939 12.976 1.00 45.59 85 ASP A CA 1
ATOM 691 C C . ASP A 1 85 ? 12.030 -6.912 12.045 1.00 45.59 85 ASP A C 1
ATOM 693 O O . ASP A 1 85 ? 11.840 -8.089 12.356 1.00 45.59 85 ASP A O 1
ATOM 697 N N . ARG A 1 86 ? 11.459 -6.346 10.974 1.00 54.94 86 ARG A N 1
ATOM 698 C CA . ARG A 1 86 ? 10.678 -7.081 10.004 1.00 54.94 86 ARG A CA 1
ATOM 699 C C . ARG A 1 86 ? 11.637 -8.009 9.297 1.00 54.94 86 ARG A C 1
ATOM 701 O O . ARG A 1 86 ? 12.466 -7.521 8.528 1.00 54.94 86 ARG A O 1
ATOM 708 N N . LYS A 1 87 ? 11.570 -9.310 9.569 1.00 53.69 87 LYS A N 1
ATOM 709 C CA . LYS A 1 87 ? 12.396 -10.332 8.922 1.00 53.69 87 LYS A CA 1
ATOM 710 C C . LYS A 1 87 ? 12.366 -10.135 7.411 1.00 53.69 87 LYS A C 1
ATOM 712 O O . LYS A 1 87 ? 11.420 -10.560 6.761 1.00 53.69 87 LYS A O 1
ATOM 717 N N . ALA A 1 88 ? 13.420 -9.508 6.883 1.00 59.22 88 ALA A N 1
ATOM 718 C CA . ALA A 1 88 ? 13.758 -9.378 5.469 1.00 59.22 88 ALA A CA 1
ATOM 719 C C . ALA A 1 88 ? 12.544 -9.294 4.524 1.00 59.22 88 ALA A C 1
ATOM 721 O O . ALA A 1 88 ? 12.504 -9.984 3.505 1.00 59.22 88 ALA A O 1
ATOM 722 N N . GLN A 1 89 ? 11.528 -8.489 4.857 1.00 71.56 89 GLN A N 1
ATOM 723 C CA . GLN A 1 89 ? 10.487 -8.221 3.875 1.00 71.56 89 GLN A CA 1
ATOM 724 C C . GLN A 1 89 ? 11.134 -7.456 2.737 1.00 71.56 89 GLN A C 1
ATOM 726 O O . GLN A 1 89 ? 11.890 -6.511 2.967 1.00 71.56 89 GLN A O 1
ATOM 731 N N . ASN A 1 90 ? 10.843 -7.881 1.513 1.00 87.19 90 ASN A N 1
ATOM 732 C CA . ASN A 1 90 ? 11.353 -7.198 0.348 1.00 87.19 90 ASN A CA 1
ATOM 733 C C . ASN A 1 90 ? 10.711 -5.805 0.284 1.00 87.19 90 ASN A C 1
ATOM 735 O O . ASN A 1 90 ? 9.533 -5.672 -0.054 1.00 87.19 90 ASN A O 1
ATOM 739 N N . ILE A 1 91 ? 11.470 -4.781 0.685 1.00 90.69 91 ILE A N 1
ATOM 740 C CA . ILE A 1 91 ? 11.062 -3.380 0.591 1.00 90.69 91 ILE A CA 1
ATOM 741 C C . ILE A 1 91 ? 11.507 -2.870 -0.771 1.00 90.69 91 ILE A C 1
ATOM 743 O O . ILE A 1 91 ? 12.699 -2.794 -1.048 1.00 90.69 91 ILE A O 1
ATOM 747 N N . TYR A 1 92 ? 10.546 -2.489 -1.599 1.00 92.38 92 TYR A N 1
ATOM 748 C CA . TYR A 1 92 ? 10.789 -1.945 -2.923 1.00 92.38 92 TYR A CA 1
ATOM 749 C C . TYR A 1 92 ? 10.636 -0.428 -2.918 1.00 92.38 92 TYR A C 1
ATOM 751 O O . TYR A 1 92 ? 9.619 0.091 -2.465 1.00 92.38 92 TYR A O 1
ATOM 759 N N . GLU A 1 93 ? 11.613 0.294 -3.451 1.00 92.75 93 GLU A N 1
ATOM 760 C CA . GLU A 1 93 ? 11.541 1.741 -3.656 1.00 92.75 93 GLU A CA 1
ATOM 761 C C . GLU A 1 93 ? 11.148 2.052 -5.112 1.00 92.75 93 GLU A C 1
ATOM 763 O O . GLU A 1 93 ? 11.780 1.557 -6.053 1.00 92.75 93 GLU A O 1
ATOM 768 N N . LEU A 1 94 ? 10.097 2.858 -5.296 1.00 93.19 94 LEU A N 1
ATOM 769 C CA . LEU A 1 94 ? 9.560 3.286 -6.594 1.00 93.19 94 LEU A CA 1
ATOM 770 C C . LEU A 1 94 ? 9.165 4.763 -6.563 1.00 93.19 94 LEU A C 1
ATOM 772 O O . LEU A 1 94 ? 8.603 5.228 -5.573 1.00 93.19 94 LEU A O 1
ATOM 776 N N . ASP A 1 95 ? 9.364 5.468 -7.679 1.00 93.81 95 ASP A N 1
ATOM 777 C CA . ASP A 1 95 ? 8.881 6.839 -7.835 1.00 93.81 95 ASP A CA 1
ATOM 778 C C . ASP A 1 95 ? 7.430 6.819 -8.333 1.00 93.81 95 ASP A C 1
ATOM 780 O O . ASP A 1 95 ? 7.119 6.320 -9.417 1.00 93.81 95 ASP A O 1
ATOM 784 N N . VAL A 1 96 ? 6.522 7.381 -7.541 1.00 94.19 96 VAL A N 1
ATOM 785 C CA . VAL A 1 96 ? 5.106 7.532 -7.889 1.00 94.19 96 VAL A CA 1
ATOM 786 C C . VAL A 1 96 ? 4.800 9.015 -7.993 1.00 94.19 96 VAL A C 1
ATOM 788 O O . VAL A 1 96 ? 4.939 9.748 -7.017 1.00 94.19 96 VAL A O 1
ATOM 791 N N . ASN A 1 97 ? 4.399 9.472 -9.181 1.00 94.12 97 ASN A N 1
ATOM 792 C CA . ASN A 1 97 ? 4.240 10.894 -9.504 1.00 94.12 97 ASN A CA 1
ATOM 793 C C . ASN A 1 97 ? 5.493 11.738 -9.172 1.00 94.12 97 ASN A C 1
ATOM 795 O O . ASN A 1 97 ? 5.383 12.890 -8.757 1.00 94.12 97 ASN A O 1
ATOM 799 N N . GLY A 1 98 ? 6.690 11.160 -9.321 1.00 91.69 98 GLY A N 1
ATOM 800 C CA . GLY A 1 98 ? 7.959 11.826 -9.003 1.00 91.69 98 GLY A CA 1
ATOM 801 C C . GLY A 1 98 ? 8.327 11.864 -7.515 1.00 91.69 98 GLY A C 1
ATOM 802 O O . GLY A 1 98 ? 9.330 12.485 -7.171 1.00 91.69 98 GLY A O 1
ATOM 803 N N . VAL A 1 99 ? 7.556 11.204 -6.645 1.00 91.56 99 VAL A N 1
ATOM 804 C CA . VAL A 1 99 ? 7.858 11.055 -5.215 1.00 91.56 99 VAL A CA 1
ATOM 805 C C . VAL A 1 99 ? 8.311 9.623 -4.943 1.00 91.56 99 VAL A C 1
ATOM 807 O O . VAL A 1 99 ? 7.571 8.683 -5.235 1.00 91.56 99 VAL A O 1
ATOM 810 N N . SER A 1 100 ? 9.504 9.457 -4.367 1.00 91.94 100 SER A N 1
ATOM 811 C CA . SER A 1 100 ? 10.004 8.138 -3.967 1.00 91.94 100 SER A CA 1
ATOM 812 C C . SER A 1 100 ? 9.174 7.571 -2.816 1.00 91.94 100 SER A C 1
ATOM 814 O O . SER A 1 100 ? 8.950 8.236 -1.801 1.00 91.94 100 SER A O 1
ATOM 816 N N . MET A 1 101 ? 8.710 6.333 -2.971 1.00 93.00 101 MET A N 1
ATOM 817 C CA . MET A 1 101 ? 7.888 5.632 -1.993 1.00 93.00 101 MET A CA 1
ATOM 818 C C . MET A 1 101 ? 8.342 4.188 -1.810 1.00 93.00 101 MET A C 1
ATOM 820 O O . MET A 1 101 ? 8.796 3.529 -2.745 1.00 93.00 101 MET A O 1
ATOM 824 N N . LYS A 1 102 ? 8.175 3.692 -0.581 1.00 93.75 102 LYS A N 1
ATOM 825 C CA . LYS A 1 102 ? 8.489 2.315 -0.193 1.00 93.75 102 LYS A CA 1
ATOM 826 C C . LYS A 1 102 ? 7.239 1.446 -0.256 1.00 93.75 102 LYS A C 1
ATOM 828 O O . LYS A 1 102 ? 6.211 1.794 0.322 1.00 93.75 102 LYS A O 1
ATOM 833 N N . PHE A 1 103 ? 7.364 0.299 -0.901 1.00 94.75 103 PHE A N 1
ATOM 834 C CA . PHE A 1 103 ? 6.335 -0.717 -1.051 1.00 94.75 103 PHE A CA 1
ATOM 835 C C . PHE A 1 103 ? 6.825 -2.049 -0.497 1.00 94.75 103 PHE A C 1
ATOM 837 O O . PHE A 1 103 ? 8.024 -2.294 -0.406 1.00 94.75 103 PHE A O 1
ATOM 844 N N . LEU A 1 104 ? 5.888 -2.917 -0.148 1.00 93.62 104 LEU A N 1
ATOM 845 C CA . LEU A 1 104 ? 6.159 -4.285 0.277 1.00 93.62 104 LEU A CA 1
ATOM 846 C C . LEU A 1 104 ? 5.582 -5.253 -0.738 1.00 93.62 104 LEU A C 1
ATOM 848 O O . LEU A 1 104 ? 4.582 -4.934 -1.387 1.00 93.62 104 LEU A O 1
ATOM 852 N N . ASP A 1 105 ? 6.175 -6.438 -0.821 1.00 93.50 105 ASP A N 1
ATOM 853 C CA . ASP A 1 105 ? 5.569 -7.547 -1.548 1.00 93.50 105 ASP A CA 1
ATOM 854 C C . ASP A 1 105 ? 4.208 -7.891 -0.929 1.00 93.50 105 ASP A C 1
ATOM 856 O O . ASP A 1 105 ? 4.081 -8.076 0.288 1.00 93.50 105 ASP A O 1
ATOM 860 N N . ALA A 1 106 ? 3.170 -7.891 -1.756 1.00 92.25 106 ALA A N 1
ATOM 861 C CA . ALA A 1 106 ? 1.817 -8.143 -1.303 1.00 92.25 106 ALA A CA 1
ATOM 862 C C . ALA A 1 106 ? 1.540 -9.653 -1.333 1.00 92.25 106 ALA A C 1
ATOM 864 O O . ALA A 1 106 ? 1.817 -10.306 -2.342 1.00 92.25 106 ALA A O 1
ATOM 865 N N . PRO A 1 107 ? 0.936 -10.220 -0.273 1.00 90.31 107 PRO A N 1
ATOM 866 C CA . PRO A 1 107 ? 0.395 -11.569 -0.338 1.00 90.31 107 PRO A CA 1
ATOM 867 C C . PRO A 1 107 ? -0.561 -11.742 -1.525 1.00 90.31 107 PRO A C 1
ATOM 869 O O . PRO A 1 107 ? -1.226 -10.799 -1.964 1.00 90.31 107 PRO A O 1
ATOM 872 N N . GLU A 1 108 ? -0.661 -12.970 -2.027 1.00 91.31 108 GLU A N 1
ATOM 873 C CA . GLU A 1 108 ? -1.574 -13.286 -3.122 1.00 91.31 108 GLU A CA 1
ATOM 874 C C . GLU A 1 108 ? -3.025 -12.947 -2.743 1.00 91.31 108 GLU A C 1
ATOM 876 O O . GLU A 1 108 ? -3.492 -13.246 -1.643 1.00 91.31 108 GLU A O 1
ATOM 881 N N . GLY A 1 109 ? -3.741 -12.303 -3.667 1.00 93.69 109 GLY A N 1
ATOM 882 C CA . GLY A 1 109 ? -5.147 -11.937 -3.490 1.00 93.69 109 GLY A CA 1
ATOM 883 C C . GLY A 1 109 ? -5.402 -10.628 -2.741 1.00 93.69 109 GLY A C 1
ATOM 884 O O . GLY A 1 109 ? -6.565 -10.247 -2.632 1.00 93.69 109 GLY A O 1
ATOM 885 N N . ILE A 1 110 ? -4.364 -9.922 -2.278 1.00 95.88 110 ILE A N 1
ATOM 886 C CA . ILE A 1 110 ? -4.526 -8.601 -1.657 1.00 95.88 110 ILE A CA 1
ATOM 887 C C . ILE A 1 110 ? -5.011 -7.564 -2.670 1.00 95.88 110 ILE A C 1
ATOM 889 O O . ILE A 1 110 ? -4.563 -7.518 -3.817 1.00 95.88 110 ILE A O 1
ATOM 893 N N . GLN A 1 111 ? -5.930 -6.709 -2.234 1.00 97.25 111 GLN A N 1
ATOM 894 C CA . GLN A 1 111 ? -6.540 -5.661 -3.043 1.00 97.25 111 GLN A CA 1
ATOM 895 C C . GLN A 1 111 ? -6.442 -4.295 -2.365 1.00 97.25 111 GLN A C 1
ATOM 897 O O . GLN A 1 111 ? -6.221 -4.161 -1.161 1.00 97.25 111 GLN A O 1
ATOM 902 N N . LEU A 1 112 ? -6.620 -3.242 -3.163 1.00 96.50 112 LEU A N 1
ATOM 903 C CA . LEU A 1 112 ? -6.732 -1.890 -2.635 1.00 96.50 112 LEU A CA 1
ATOM 904 C C . LEU A 1 112 ? -7.929 -1.813 -1.677 1.00 96.50 112 LEU A C 1
ATOM 906 O O . LEU A 1 112 ? -9.004 -2.333 -1.977 1.00 96.50 112 LEU A O 1
ATOM 910 N N . GLY A 1 113 ? -7.751 -1.136 -0.544 1.00 94.94 113 GLY A N 1
ATOM 911 C CA . GLY A 1 113 ? -8.793 -0.997 0.469 1.00 94.94 113 GLY A CA 1
ATOM 912 C C . GLY A 1 113 ? -8.944 -2.206 1.391 1.00 94.94 113 GLY A C 1
ATOM 913 O O . GLY A 1 113 ? -9.739 -2.125 2.329 1.00 94.94 113 GLY A O 1
ATOM 914 N N . ASP A 1 114 ? -8.186 -3.288 1.184 1.00 96.56 114 ASP A N 1
ATOM 915 C CA . ASP A 1 114 ? -8.119 -4.382 2.150 1.00 96.56 114 ASP A CA 1
ATOM 916 C C . ASP A 1 114 ? -7.646 -3.867 3.505 1.00 96.56 114 ASP A C 1
ATOM 918 O O . ASP A 1 114 ? -6.795 -2.976 3.602 1.00 96.56 114 ASP A O 1
ATOM 922 N N . TYR A 1 115 ? -8.179 -4.452 4.568 1.00 95.38 115 TYR A N 1
ATOM 923 C CA . TYR A 1 115 ? -7.719 -4.202 5.918 1.00 95.38 115 TYR A CA 1
ATOM 924 C C . TYR A 1 115 ? -7.579 -5.493 6.700 1.00 95.38 115 TYR A C 1
ATOM 926 O O . TYR A 1 115 ? -8.232 -6.499 6.430 1.00 95.38 115 TYR A O 1
ATOM 934 N N . GLY A 1 116 ? -6.712 -5.464 7.701 1.00 95.12 116 GLY A N 1
ATOM 935 C CA . GLY A 1 116 ? -6.417 -6.651 8.483 1.00 95.12 116 GLY A CA 1
ATOM 936 C C . GLY A 1 116 ? -5.292 -6.425 9.468 1.00 95.12 116 GLY A C 1
ATOM 937 O O . GLY A 1 116 ? -5.005 -5.293 9.852 1.00 95.12 116 GLY A O 1
ATOM 938 N N . ARG A 1 117 ? -4.640 -7.502 9.885 1.00 94.44 117 ARG A N 1
ATOM 939 C CA . ARG A 1 117 ? -3.569 -7.460 10.885 1.00 94.44 117 ARG A CA 1
ATOM 940 C C . ARG A 1 117 ? -2.355 -8.231 10.405 1.00 94.44 117 ARG A C 1
ATOM 942 O O . ARG A 1 117 ? -2.481 -9.224 9.696 1.00 94.44 117 ARG A O 1
ATOM 949 N N . PHE A 1 118 ? -1.181 -7.786 10.828 1.00 91.81 118 PHE A N 1
ATOM 950 C CA . PHE A 1 118 ? 0.023 -8.593 10.697 1.00 91.81 118 PHE A CA 1
ATOM 951 C C . PHE A 1 118 ? 0.040 -9.646 11.804 1.00 91.81 118 PHE A C 1
ATOM 953 O O . PHE A 1 118 ? -0.266 -9.347 12.959 1.00 91.81 118 PHE A O 1
ATOM 960 N N . THR A 1 119 ? 0.365 -10.878 11.433 1.00 90.88 119 THR A N 1
ATOM 961 C CA . THR A 1 119 ? 0.669 -11.952 12.388 1.00 90.88 119 THR A CA 1
ATOM 962 C C . THR A 1 119 ? 2.058 -11.756 12.995 1.00 90.88 119 THR A C 1
ATOM 964 O O . THR A 1 119 ? 2.846 -10.950 12.502 1.00 90.88 119 THR A O 1
ATOM 967 N N . ASP A 1 120 ? 2.397 -12.542 14.018 1.00 87.62 120 ASP A N 1
ATOM 968 C CA . ASP A 1 120 ? 3.748 -12.559 14.605 1.00 87.62 120 ASP A CA 1
ATOM 969 C C . ASP A 1 120 ? 4.829 -12.990 13.595 1.00 87.62 120 ASP A C 1
ATOM 971 O O . ASP A 1 120 ? 6.012 -12.726 13.785 1.00 87.62 120 ASP A O 1
ATOM 975 N N . CYS A 1 121 ? 4.427 -13.641 12.497 1.00 85.75 121 CYS A N 1
ATOM 976 C CA . CYS A 1 121 ? 5.293 -13.984 11.367 1.00 85.75 121 CYS A CA 1
ATOM 977 C C . CYS A 1 121 ? 5.319 -12.902 10.277 1.00 85.75 121 CYS A C 1
ATOM 979 O O . CYS A 1 121 ? 5.786 -13.170 9.175 1.00 85.75 121 CYS A O 1
ATOM 981 N N . GLU A 1 122 ? 4.772 -11.715 10.554 1.00 85.88 122 GLU A N 1
ATOM 982 C CA . GLU A 1 122 ? 4.700 -10.561 9.648 1.00 85.88 122 GLU A CA 1
ATOM 983 C C . GLU A 1 122 ? 3.943 -10.811 8.342 1.00 85.88 122 GLU A C 1
ATOM 985 O O . GLU A 1 122 ? 4.007 -10.019 7.402 1.00 85.88 122 GLU A O 1
ATOM 990 N N . VAL A 1 123 ? 3.159 -11.882 8.287 1.00 90.19 123 VAL A N 1
ATOM 991 C CA . VAL A 1 123 ? 2.233 -12.116 7.186 1.00 90.19 123 VAL A CA 1
ATOM 992 C C . VAL A 1 123 ? 0.991 -11.273 7.438 1.00 90.19 123 VAL A C 1
ATOM 994 O O . VAL A 1 123 ? 0.397 -11.352 8.520 1.00 90.19 123 VAL A O 1
ATOM 997 N N . PHE A 1 124 ? 0.611 -10.456 6.456 1.00 93.62 124 PHE A N 1
ATOM 998 C CA . PHE A 1 124 ? -0.636 -9.703 6.496 1.00 93.62 124 PHE A CA 1
ATOM 999 C C . PHE A 1 124 ? -1.820 -10.650 6.282 1.00 93.62 124 PHE A C 1
ATOM 1001 O O . PHE A 1 124 ? -1.938 -11.290 5.238 1.00 93.62 124 PHE A O 1
ATOM 1008 N N . CYS A 1 125 ? -2.703 -10.732 7.272 1.00 95.00 125 CYS A N 1
ATOM 1009 C CA . CYS A 1 125 ? -3.961 -11.458 7.173 1.00 95.00 125 CYS A CA 1
ATOM 1010 C C . CYS A 1 125 ? -5.085 -10.470 6.877 1.00 95.00 125 CYS A C 1
ATOM 1012 O O . CYS A 1 125 ? -5.458 -9.688 7.755 1.00 95.00 125 CYS A O 1
ATOM 1014 N N . CYS A 1 126 ? -5.618 -10.528 5.656 1.00 96.31 126 CYS A N 1
ATOM 1015 C CA . CYS A 1 126 ? -6.793 -9.763 5.255 1.00 96.31 126 CYS A CA 1
ATOM 1016 C C . CYS A 1 126 ? -8.022 -10.220 6.060 1.00 96.31 126 CYS A C 1
ATOM 1018 O O . CYS A 1 126 ? -8.292 -11.416 6.177 1.00 96.31 126 CYS A O 1
ATOM 1020 N N . GLU A 1 127 ? -8.741 -9.265 6.645 1.00 95.88 127 GLU A N 1
ATOM 1021 C CA . GLU A 1 127 ? -9.960 -9.488 7.434 1.00 95.88 127 GLU A CA 1
ATOM 1022 C C . GLU A 1 127 ? -11.212 -8.934 6.748 1.00 95.88 127 GLU A C 1
ATOM 1024 O O . GLU A 1 127 ? -12.324 -9.317 7.108 1.00 95.88 127 GLU A O 1
ATOM 1029 N N . GLY A 1 128 ? -11.043 -8.030 5.786 1.00 95.00 128 GLY A N 1
ATOM 1030 C CA . GLY A 1 128 ? -12.130 -7.402 5.050 1.00 95.00 128 GLY A CA 1
ATOM 1031 C C . GLY A 1 128 ? -11.608 -6.357 4.071 1.00 95.00 128 GLY A C 1
ATOM 1032 O O . GLY A 1 128 ? -10.400 -6.155 3.943 1.00 95.00 128 GLY A O 1
ATOM 1033 N N . ASN A 1 129 ? -12.526 -5.686 3.381 1.00 94.75 129 ASN A N 1
ATOM 1034 C CA . ASN A 1 129 ? -12.201 -4.674 2.384 1.00 94.75 129 ASN A CA 1
ATOM 1035 C C . ASN A 1 129 ? -13.146 -3.479 2.525 1.00 94.75 129 ASN A C 1
ATOM 1037 O O . ASN A 1 129 ? -14.367 -3.650 2.543 1.00 94.75 129 ASN A O 1
ATOM 1041 N N . ILE A 1 130 ? -12.581 -2.268 2.578 1.00 91.25 130 ILE A N 1
ATOM 1042 C CA . ILE A 1 130 ? -13.349 -1.029 2.751 1.00 91.25 130 ILE A CA 1
ATOM 1043 C C . ILE A 1 130 ? -14.441 -0.916 1.686 1.00 91.25 130 ILE A C 1
ATOM 1045 O O . ILE A 1 130 ? -15.576 -0.607 2.019 1.00 91.25 130 ILE A O 1
ATOM 1049 N N . PHE A 1 131 ? -14.147 -1.189 0.415 1.00 90.38 131 PHE A N 1
ATOM 1050 C CA . PHE A 1 131 ? -15.131 -1.057 -0.662 1.00 90.38 131 PHE A CA 1
ATOM 1051 C C . PHE A 1 131 ? -16.300 -2.036 -0.518 1.00 90.38 131 PHE A C 1
ATOM 1053 O O . PHE A 1 131 ? -17.425 -1.702 -0.891 1.00 90.38 131 PHE A O 1
ATOM 1060 N N . THR A 1 132 ? -16.054 -3.216 0.055 1.00 90.81 132 THR A N 1
ATOM 1061 C CA . THR A 1 132 ? -17.109 -4.202 0.331 1.00 90.81 132 THR A CA 1
ATOM 1062 C C . THR A 1 132 ? -17.988 -3.747 1.489 1.00 90.81 132 THR A C 1
ATOM 1064 O O . THR A 1 132 ? -19.213 -3.754 1.370 1.00 90.81 132 THR A O 1
ATOM 1067 N N . ASP A 1 133 ? -17.380 -3.273 2.576 1.00 87.38 133 ASP A N 1
ATOM 1068 C CA . ASP A 1 133 ? -18.121 -2.754 3.730 1.00 87.38 133 ASP A CA 1
ATOM 1069 C C . ASP A 1 133 ? -18.940 -1.514 3.350 1.00 87.38 133 ASP A C 1
ATOM 1071 O O . ASP A 1 133 ? -20.083 -1.340 3.780 1.00 87.38 133 ASP A O 1
ATOM 1075 N N . LEU A 1 134 ? -18.379 -0.680 2.474 1.00 83.25 134 LEU A N 1
ATOM 1076 C CA . LEU A 1 134 ? -19.007 0.525 1.956 1.00 83.25 134 LEU A CA 1
ATOM 1077 C C . LEU A 1 134 ? -20.185 0.279 1.033 1.00 83.25 134 LEU A C 1
ATOM 1079 O O . LEU A 1 134 ? -21.061 1.135 0.971 1.00 83.25 134 LEU A O 1
ATOM 1083 N N . ALA A 1 135 ? -20.235 -0.848 0.325 1.00 82.75 135 ALA A N 1
ATOM 1084 C CA . ALA A 1 135 ? -21.362 -1.155 -0.552 1.00 82.75 135 ALA A CA 1
ATOM 1085 C C . ALA A 1 135 ? -22.699 -1.195 0.217 1.00 82.75 135 ALA A C 1
ATOM 1087 O O . ALA A 1 135 ? -23.765 -1.044 -0.377 1.00 82.75 135 ALA A O 1
ATOM 1088 N N . SER A 1 136 ? -22.642 -1.368 1.543 1.00 77.81 136 SER A N 1
ATOM 1089 C CA . SER A 1 136 ? -23.800 -1.302 2.435 1.00 77.81 136 SER A CA 1
ATOM 1090 C C . SER A 1 136 ? -24.215 0.123 2.833 1.00 77.81 136 SER A C 1
ATOM 1092 O O . SER A 1 136 ? -25.330 0.323 3.321 1.00 77.81 136 SER A O 1
ATOM 1094 N N . LEU A 1 137 ? -23.348 1.118 2.628 1.00 77.31 137 LEU A N 1
ATOM 1095 C CA . LEU A 1 137 ? -23.578 2.507 3.007 1.00 77.31 137 LEU A CA 1
ATOM 1096 C C . LEU A 1 137 ? -24.039 3.337 1.798 1.00 77.31 137 LEU A C 1
ATOM 1098 O O . LEU A 1 137 ? -23.500 3.196 0.701 1.00 77.31 137 LEU A O 1
ATOM 1102 N N . PRO A 1 138 ? -24.989 4.272 1.979 1.00 75.75 138 PRO A N 1
ATOM 1103 C CA . PRO A 1 138 ? -25.412 5.201 0.936 1.00 75.75 138 PRO A CA 1
ATOM 1104 C C . PRO A 1 138 ? -24.379 6.330 0.768 1.00 75.75 138 PRO A C 1
ATOM 1106 O O . PRO A 1 138 ? -24.690 7.509 0.954 1.00 75.75 138 PRO A O 1
ATOM 1109 N N . LEU A 1 139 ? -23.126 5.980 0.478 1.00 71.19 139 LEU A N 1
ATOM 1110 C CA . LEU A 1 139 ? -22.076 6.954 0.206 1.00 71.19 139 LEU A CA 1
ATOM 1111 C C . LEU A 1 139 ? -22.189 7.453 -1.231 1.00 71.19 139 LEU A C 1
ATOM 1113 O O . LEU A 1 139 ? -22.339 6.685 -2.181 1.00 71.19 139 LEU A O 1
ATOM 1117 N N . LYS A 1 140 ? -22.152 8.778 -1.359 1.00 59.03 140 LYS A N 1
ATOM 1118 C CA . LYS A 1 140 ? -22.130 9.456 -2.649 1.00 59.03 140 LYS A CA 1
ATOM 1119 C C . LYS A 1 140 ? -20.777 9.241 -3.325 1.00 59.03 140 LYS A C 1
ATOM 1121 O O . LYS A 1 140 ? -19.776 8.935 -2.686 1.00 59.03 140 LYS A O 1
ATOM 1126 N N . GLU A 1 141 ? -20.812 9.379 -4.642 1.00 74.50 141 GLU A N 1
ATOM 1127 C CA . GLU A 1 141 ? -19.684 9.438 -5.571 1.00 74.50 141 GLU A CA 1
ATOM 1128 C C . GLU A 1 141 ? -18.419 10.045 -4.931 1.00 74.50 141 GLU A C 1
ATOM 1130 O O . GLU A 1 141 ? -18.497 11.083 -4.286 1.00 74.50 141 GLU A O 1
ATOM 1135 N N . GLY A 1 142 ? -17.250 9.416 -5.113 1.00 80.75 142 GLY A N 1
ATOM 1136 C CA . GLY A 1 142 ? -15.982 9.951 -4.581 1.00 80.75 142 GLY A CA 1
ATOM 1137 C C . GLY A 1 142 ? -14.995 8.923 -4.024 1.00 80.75 142 GLY A C 1
ATOM 1138 O O . GLY A 1 142 ? -13.870 9.283 -3.693 1.00 80.75 142 GLY A O 1
ATOM 1139 N N . ILE A 1 143 ? -15.371 7.645 -3.952 1.00 84.38 143 ILE A N 1
ATOM 1140 C CA . ILE A 1 143 ? -14.496 6.564 -3.456 1.00 84.38 143 ILE A CA 1
ATOM 1141 C C . ILE A 1 143 ? -13.715 5.840 -4.561 1.00 84.38 143 ILE A C 1
ATOM 1143 O O . ILE A 1 143 ? -13.031 4.859 -4.290 1.00 84.38 143 ILE A O 1
ATOM 1147 N N . ALA A 1 144 ? -13.829 6.281 -5.815 1.00 90.62 144 ALA A N 1
ATOM 1148 C CA . ALA A 1 144 ? -13.149 5.625 -6.926 1.00 90.62 144 ALA A CA 1
ATOM 1149 C C . ALA A 1 144 ? -11.619 5.658 -6.723 1.00 90.62 144 ALA A C 1
ATOM 1151 O O . ALA A 1 144 ? -11.078 6.727 -6.421 1.00 90.62 144 ALA A O 1
ATOM 1152 N N . PRO A 1 145 ? -10.910 4.526 -6.903 1.00 93.94 145 PRO A N 1
ATOM 1153 C CA . PRO A 1 145 ? -9.454 4.495 -6.831 1.00 93.94 145 PRO A CA 1
ATOM 1154 C C . PRO A 1 145 ? -8.802 5.542 -7.737 1.00 93.94 145 PRO A C 1
ATOM 1156 O O . PRO A 1 145 ? -9.220 5.736 -8.884 1.00 93.94 145 PRO A O 1
ATOM 1159 N N . LYS A 1 146 ? -7.751 6.196 -7.239 1.00 95.50 146 LYS A N 1
ATOM 1160 C CA . LYS A 1 146 ? -6.965 7.158 -8.015 1.00 95.50 146 LYS A CA 1
ATOM 1161 C C . LYS A 1 146 ? -5.818 6.443 -8.720 1.00 95.50 146 LYS A C 1
ATOM 1163 O O . LYS A 1 146 ? -5.105 5.656 -8.105 1.00 95.50 146 LYS A O 1
ATOM 1168 N N . TRP A 1 147 ? -5.633 6.751 -9.999 1.00 96.69 147 TRP A N 1
ATOM 1169 C CA . TRP A 1 147 ? -4.518 6.258 -10.803 1.00 96.69 147 TRP A CA 1
ATOM 1170 C C . TRP A 1 147 ? -3.297 7.156 -10.640 1.00 96.69 147 TRP A C 1
ATOM 1172 O O . TRP A 1 147 ? -3.420 8.384 -10.600 1.00 96.69 147 TRP A O 1
ATOM 1182 N N . HIS A 1 148 ? -2.125 6.536 -10.568 1.00 95.00 148 HIS A N 1
ATOM 1183 C CA . HIS A 1 148 ? -0.848 7.228 -10.466 1.00 95.00 148 HIS A CA 1
ATOM 1184 C C . HIS A 1 148 ? 0.119 6.748 -11.535 1.00 95.00 148 HIS A C 1
ATOM 1186 O O . HIS A 1 148 ? 0.171 5.558 -11.858 1.00 95.00 148 HIS A O 1
ATOM 1192 N N . GLU A 1 149 ? 0.912 7.685 -12.044 1.00 94.56 149 GLU A N 1
ATOM 1193 C CA . GLU A 1 149 ? 2.029 7.366 -12.915 1.00 94.56 149 GLU A CA 1
ATOM 1194 C C . GLU A 1 149 ? 3.183 6.855 -12.052 1.00 94.56 149 GLU A C 1
ATOM 1196 O O . GLU A 1 149 ? 3.598 7.503 -11.088 1.00 94.56 149 GLU A O 1
ATOM 1201 N N . VAL A 1 150 ? 3.686 5.672 -12.388 1.00 93.81 150 VAL A N 1
ATOM 1202 C CA . VAL A 1 150 ? 4.896 5.123 -11.783 1.00 93.81 150 VAL A CA 1
ATOM 1203 C C . VAL A 1 150 ? 6.037 5.410 -12.740 1.00 93.81 150 VAL A C 1
ATOM 1205 O O . VAL A 1 150 ? 6.043 4.923 -13.872 1.00 93.81 150 VAL A O 1
ATOM 1208 N N . SER A 1 151 ? 6.990 6.215 -12.292 1.00 90.12 151 SER A N 1
ATOM 1209 C CA . SER A 1 151 ? 8.133 6.614 -13.094 1.00 90.12 151 SER A CA 1
ATOM 1210 C C . SER A 1 151 ? 9.410 5.951 -12.591 1.00 90.12 151 SER A C 1
ATOM 1212 O O . SER A 1 151 ? 9.496 5.377 -11.505 1.00 90.12 151 SER A O 1
ATOM 1214 N N . ARG A 1 152 ? 10.425 5.967 -13.448 1.00 82.00 152 ARG A N 1
ATOM 1215 C CA . ARG A 1 152 ? 11.749 5.458 -13.113 1.00 82.00 152 ARG A CA 1
ATOM 1216 C C . ARG A 1 152 ? 12.522 6.507 -12.314 1.00 82.00 152 ARG A C 1
ATOM 1218 O O . ARG A 1 152 ? 12.520 7.679 -12.689 1.00 82.00 152 ARG A O 1
ATOM 1225 N N . LYS A 1 153 ? 13.284 6.047 -11.315 1.00 79.00 153 LYS A N 1
ATOM 1226 C CA . LYS A 1 153 ? 14.267 6.867 -10.594 1.00 79.00 153 LYS A CA 1
ATOM 1227 C C . LYS A 1 153 ? 15.213 7.565 -11.576 1.00 79.00 153 LYS A C 1
ATOM 1229 O O . LYS A 1 153 ? 15.757 6.922 -12.482 1.00 79.00 153 LYS A O 1
ATOM 1234 N N . ARG A 1 154 ? 15.386 8.885 -11.424 1.00 74.56 154 ARG A N 1
ATOM 1235 C CA . ARG A 1 154 ? 16.236 9.710 -12.309 1.00 74.56 154 ARG A CA 1
ATOM 1236 C C . ARG A 1 154 ? 17.659 9.137 -12.388 1.00 74.56 154 ARG A C 1
ATOM 1238 O O . ARG A 1 154 ? 18.225 8.758 -11.369 1.00 74.56 154 ARG A O 1
ATOM 1245 N N . GLY A 1 155 ? 18.248 9.124 -13.589 1.00 77.69 155 GLY A N 1
ATOM 1246 C CA . GLY A 1 155 ? 19.668 8.788 -13.794 1.00 77.69 155 GLY A CA 1
ATOM 1247 C C . GLY A 1 155 ? 19.963 7.615 -14.731 1.00 77.69 155 GLY A C 1
ATOM 1248 O O . GLY A 1 155 ? 21.129 7.335 -14.989 1.00 77.69 155 GLY A O 1
ATOM 1249 N N . TYR A 1 156 ? 18.945 6.955 -15.286 1.00 72.50 156 TYR A N 1
ATOM 1250 C CA . TYR A 1 156 ? 19.142 5.861 -16.236 1.00 72.50 156 TYR A CA 1
ATOM 1251 C C . TYR A 1 156 ? 18.550 6.164 -17.629 1.00 72.50 156 TYR A C 1
ATOM 1253 O O . TYR A 1 156 ? 17.510 6.822 -17.702 1.00 72.50 156 TYR A O 1
ATOM 1261 N N . PRO A 1 157 ? 19.149 5.655 -18.728 1.00 76.31 157 PRO A N 1
ATOM 1262 C CA . PRO A 1 157 ? 18.687 5.906 -20.099 1.00 76.31 157 PRO A CA 1
ATOM 1263 C C . PRO A 1 157 ? 17.230 5.482 -20.338 1.00 76.31 157 PRO A C 1
ATOM 1265 O O . PRO A 1 157 ? 16.808 4.413 -19.896 1.00 76.31 157 PRO A O 1
ATOM 1268 N N . GLN A 1 158 ? 16.479 6.316 -21.058 1.00 71.19 158 GLN A N 1
ATOM 1269 C CA . GLN A 1 158 ? 15.013 6.300 -21.178 1.00 71.19 158 GLN A CA 1
ATOM 1270 C C . GLN A 1 158 ? 14.455 5.325 -22.237 1.00 71.19 158 GLN A C 1
ATOM 1272 O O . GLN A 1 158 ? 13.291 5.410 -22.603 1.00 71.19 158 GLN A O 1
ATOM 1277 N N . ASP A 1 159 ? 15.257 4.388 -22.735 1.00 72.75 159 ASP A N 1
ATOM 1278 C CA . ASP A 1 159 ? 14.917 3.627 -23.949 1.00 72.75 159 ASP A CA 1
ATOM 1279 C C . ASP A 1 159 ? 13.877 2.503 -23.754 1.00 72.75 159 ASP A C 1
ATOM 1281 O O . ASP A 1 159 ? 13.562 1.776 -24.693 1.00 72.75 159 ASP A O 1
ATOM 1285 N N . SER A 1 160 ? 13.319 2.329 -22.551 1.00 78.62 160 SER A N 1
ATOM 1286 C CA . SER A 1 160 ? 12.355 1.257 -22.278 1.00 78.62 160 SER A CA 1
ATOM 1287 C C . SER A 1 160 ? 11.197 1.707 -21.394 1.00 78.62 160 SER A C 1
ATOM 1289 O O . SER A 1 160 ? 11.427 2.319 -20.355 1.00 78.62 160 SER A O 1
ATOM 1291 N N . ASP A 1 161 ? 9.988 1.241 -21.718 1.00 86.75 161 ASP A N 1
ATOM 1292 C CA . ASP A 1 161 ? 8.759 1.293 -20.898 1.00 86.75 161 ASP A CA 1
ATOM 1293 C C . ASP A 1 161 ? 8.861 0.540 -19.539 1.00 86.75 161 ASP A C 1
ATOM 1295 O O . ASP A 1 161 ? 7.866 0.342 -18.833 1.00 86.75 161 ASP A O 1
ATOM 1299 N N . GLY A 1 162 ? 10.051 0.041 -19.193 1.00 87.00 162 GLY A N 1
ATOM 1300 C CA . GLY A 1 162 ? 10.336 -0.673 -17.957 1.00 87.00 162 GLY A CA 1
ATOM 1301 C C . GLY A 1 162 ? 10.722 0.269 -16.818 1.00 87.00 162 GLY A C 1
ATOM 1302 O O . GLY A 1 162 ? 11.584 1.138 -16.965 1.00 87.00 162 GLY A O 1
ATOM 1303 N N . VAL A 1 163 ? 10.126 0.039 -15.655 1.00 89.31 163 VAL A N 1
ATOM 1304 C CA . VAL A 1 163 ? 10.490 0.650 -14.378 1.00 89.31 163 VAL A CA 1
ATOM 1305 C C . VAL A 1 163 ? 11.238 -0.384 -13.542 1.00 89.31 163 VAL A C 1
ATOM 1307 O O . VAL A 1 163 ? 10.902 -1.564 -13.550 1.00 89.31 163 VAL A O 1
ATOM 1310 N N . TRP A 1 164 ? 12.263 0.055 -12.820 1.00 88.94 164 TRP A N 1
ATOM 1311 C CA . TRP A 1 164 ? 13.024 -0.794 -11.908 1.00 88.94 164 TRP A CA 1
ATOM 1312 C C . TRP A 1 164 ? 12.666 -0.412 -10.477 1.00 88.94 164 TRP A C 1
ATOM 1314 O O . TRP A 1 164 ? 12.947 0.714 -10.069 1.00 88.94 164 TRP A O 1
ATOM 1324 N N . ALA A 1 165 ? 12.050 -1.330 -9.736 1.00 88.06 165 ALA A N 1
ATOM 1325 C CA . ALA A 1 165 ? 11.841 -1.172 -8.302 1.00 88.06 165 ALA A CA 1
ATOM 1326 C C . ALA A 1 165 ? 13.110 -1.626 -7.576 1.00 88.06 165 ALA A C 1
ATOM 1328 O O . ALA A 1 165 ? 13.518 -2.782 -7.722 1.00 88.06 165 ALA A O 1
ATOM 1329 N N . GLY A 1 166 ? 13.760 -0.728 -6.840 1.00 84.62 166 GLY A N 1
ATOM 1330 C CA . GLY A 1 166 ? 14.973 -1.069 -6.095 1.00 84.62 166 GLY A CA 1
ATOM 1331 C C . GLY A 1 166 ? 14.626 -1.847 -4.835 1.00 84.62 166 GLY A C 1
ATOM 1332 O O . GLY A 1 166 ? 13.832 -1.353 -4.044 1.00 84.62 166 GLY A O 1
ATOM 1333 N N . LEU A 1 167 ? 15.202 -3.034 -4.655 1.00 84.50 167 LEU A N 1
ATOM 1334 C CA . LEU A 1 167 ? 15.097 -3.814 -3.417 1.00 84.50 167 LEU A CA 1
ATOM 1335 C C . LEU A 1 167 ? 16.302 -3.544 -2.505 1.00 84.50 167 LEU A C 1
ATOM 1337 O O . LEU A 1 167 ? 16.159 -3.238 -1.325 1.00 84.50 167 LEU A O 1
ATOM 1341 N N . ASP A 1 168 ? 17.499 -3.619 -3.084 1.00 80.75 168 ASP A N 1
ATOM 1342 C CA . ASP A 1 168 ? 18.764 -3.243 -2.457 1.00 80.75 168 ASP A CA 1
ATOM 1343 C C . ASP A 1 168 ? 19.749 -2.733 -3.531 1.00 80.75 168 ASP A C 1
ATOM 1345 O O . ASP A 1 168 ? 19.368 -2.488 -4.676 1.00 80.75 168 ASP A O 1
ATOM 1349 N N . VAL A 1 169 ? 21.022 -2.528 -3.173 1.00 78.19 169 VAL A N 1
ATOM 1350 C CA . VAL A 1 169 ? 22.062 -2.011 -4.089 1.00 78.19 169 VAL A CA 1
ATOM 1351 C C . VAL A 1 169 ? 22.295 -2.931 -5.303 1.00 78.19 169 VAL A C 1
ATOM 1353 O O . VAL A 1 169 ? 22.804 -2.483 -6.332 1.00 78.19 169 VAL A O 1
ATOM 1356 N N . HIS A 1 170 ? 21.932 -4.208 -5.201 1.00 83.00 170 HIS A N 1
ATOM 1357 C CA . HIS A 1 170 ? 22.214 -5.244 -6.192 1.00 83.00 170 HIS A CA 1
ATOM 1358 C C . HIS A 1 170 ? 20.959 -5.896 -6.785 1.00 83.00 170 HIS A C 1
ATOM 1360 O O . HIS A 1 170 ? 21.048 -6.487 -7.862 1.00 83.00 170 HIS A O 1
ATOM 1366 N N . ASN A 1 171 ? 19.803 -5.769 -6.135 1.00 86.00 171 ASN A N 1
ATOM 1367 C CA . ASN A 1 171 ? 18.560 -6.413 -6.527 1.00 86.00 171 ASN A CA 1
ATOM 1368 C C . ASN A 1 171 ? 17.518 -5.386 -6.975 1.00 86.00 171 ASN A C 1
ATOM 1370 O O . ASN A 1 171 ? 17.181 -4.442 -6.257 1.00 86.00 171 ASN A O 1
ATOM 1374 N N . PHE A 1 172 ? 16.963 -5.620 -8.163 1.00 88.25 172 PHE A N 1
ATOM 1375 C CA . PHE A 1 172 ? 15.923 -4.790 -8.753 1.00 88.25 172 PHE A CA 1
ATOM 1376 C C . PHE A 1 172 ? 14.817 -5.671 -9.326 1.00 88.25 172 PHE A C 1
ATOM 1378 O O . PHE A 1 172 ? 15.091 -6.694 -9.957 1.00 88.25 172 PHE A O 1
ATOM 1385 N N . LEU A 1 173 ? 13.571 -5.244 -9.160 1.00 89.88 173 LEU A N 1
ATOM 1386 C CA . LEU A 1 173 ? 12.423 -5.834 -9.836 1.00 89.88 173 LEU A CA 1
ATOM 1387 C C . LEU A 1 173 ? 12.140 -5.038 -11.112 1.00 89.88 173 LEU A C 1
ATOM 1389 O O . LEU A 1 173 ? 11.811 -3.854 -11.050 1.00 89.88 173 LEU A O 1
ATOM 1393 N N . ALA A 1 174 ? 12.257 -5.686 -12.270 1.00 90.81 174 ALA A N 1
ATOM 1394 C CA . ALA A 1 174 ? 11.831 -5.104 -13.537 1.00 90.81 174 ALA A CA 1
ATOM 1395 C C . ALA A 1 174 ? 10.305 -5.195 -13.661 1.00 90.81 174 ALA A C 1
ATOM 1397 O O . ALA A 1 174 ? 9.755 -6.291 -13.753 1.00 90.81 174 ALA A O 1
ATOM 1398 N N . ALA A 1 175 ? 9.629 -4.053 -13.707 1.00 91.00 175 ALA A N 1
ATOM 1399 C CA . ALA A 1 175 ? 8.196 -3.948 -13.941 1.00 91.00 175 ALA A CA 1
ATOM 1400 C C . ALA A 1 175 ? 7.940 -3.266 -15.289 1.00 91.00 175 ALA A C 1
ATOM 1402 O O . ALA A 1 175 ? 8.443 -2.174 -15.547 1.00 91.00 175 ALA A O 1
ATOM 1403 N N . TYR A 1 176 ? 7.152 -3.885 -16.164 1.00 92.25 176 TYR A N 1
ATOM 1404 C CA . TYR A 1 176 ? 6.763 -3.289 -17.442 1.00 92.25 176 TYR A CA 1
ATOM 1405 C C . TYR A 1 176 ? 5.445 -2.525 -17.281 1.00 92.25 176 TYR A C 1
ATOM 1407 O O . TYR A 1 176 ? 4.441 -3.130 -16.911 1.00 92.25 176 TYR A O 1
ATOM 1415 N N . LYS A 1 177 ? 5.446 -1.206 -17.535 1.00 92.69 177 LYS A N 1
ATOM 1416 C CA . LYS A 1 177 ? 4.269 -0.320 -17.374 1.00 92.69 177 LYS A CA 1
ATOM 1417 C C . LYS A 1 177 ? 3.459 -0.588 -16.092 1.00 92.69 177 LYS A C 1
ATOM 1419 O O . LYS A 1 177 ? 2.276 -0.926 -16.181 1.00 92.69 177 LYS A O 1
ATOM 1424 N N . PRO A 1 178 ? 4.082 -0.489 -14.904 1.00 94.12 178 PRO A N 1
ATOM 1425 C CA . PRO A 1 17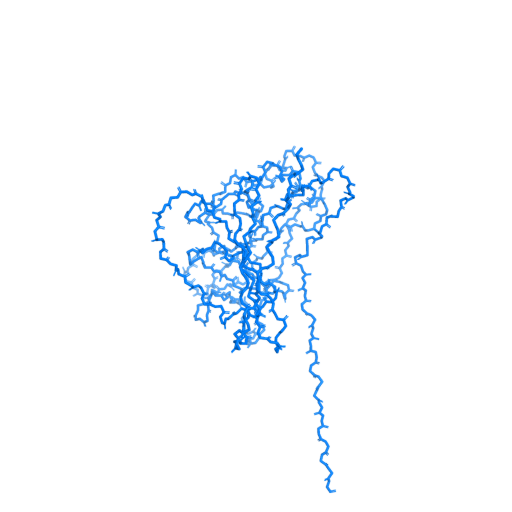8 ? 3.376 -0.760 -13.663 1.00 94.12 178 PRO A CA 1
ATOM 1426 C C . PRO A 1 178 ? 2.177 0.175 -13.478 1.00 94.12 178 PRO A C 1
ATOM 1428 O O . PRO A 1 178 ? 2.247 1.368 -13.774 1.00 94.12 178 PRO A O 1
ATOM 1431 N N . LEU A 1 179 ? 1.080 -0.377 -12.962 1.00 95.31 179 LEU A N 1
ATOM 1432 C CA . LEU A 1 179 ? -0.150 0.365 -12.690 1.00 95.31 179 LEU A CA 1
ATOM 1433 C C . LEU A 1 179 ? -0.273 0.608 -11.191 1.00 95.31 179 LEU A C 1
ATOM 1435 O O . LEU A 1 179 ? -0.394 -0.350 -10.429 1.00 95.31 179 LEU A O 1
ATOM 1439 N N . CYS A 1 180 ? -0.253 1.873 -10.771 1.00 96.81 180 CYS A N 1
ATOM 1440 C CA . CYS A 1 180 ? -0.411 2.253 -9.371 1.00 96.81 180 CYS A CA 1
ATOM 1441 C C . CYS A 1 180 ? -1.809 2.810 -9.104 1.00 96.81 180 CYS A C 1
ATOM 1443 O O . CYS A 1 180 ? -2.253 3.764 -9.749 1.00 96.81 180 CYS A O 1
ATOM 1445 N N . LEU A 1 181 ? -2.478 2.216 -8.120 1.00 97.00 181 LEU A N 1
ATOM 1446 C CA . LEU A 1 181 ? -3.780 2.624 -7.614 1.00 97.00 181 LEU A CA 1
ATOM 1447 C C . LEU A 1 181 ? -3.652 3.050 -6.154 1.00 97.00 181 LEU A C 1
ATOM 1449 O O . LEU A 1 181 ? -2.944 2.403 -5.381 1.00 97.00 181 LEU A O 1
ATOM 1453 N N . SER A 1 182 ? -4.368 4.097 -5.754 1.00 96.25 182 SER A N 1
ATOM 1454 C CA . SER A 1 182 ? -4.475 4.506 -4.352 1.00 96.25 182 SER A CA 1
ATOM 1455 C C . SER A 1 182 ? -5.907 4.804 -3.929 1.00 96.25 182 SER A C 1
ATOM 1457 O O . SER A 1 182 ? -6.784 5.069 -4.758 1.00 96.25 182 SER A O 1
ATOM 1459 N N . LEU A 1 183 ? -6.138 4.775 -2.616 1.00 93.25 183 LEU A N 1
ATOM 1460 C CA . LEU A 1 183 ? -7.348 5.339 -2.031 1.00 93.25 183 LEU A CA 1
ATOM 1461 C C . LEU A 1 183 ? -7.371 6.861 -2.257 1.00 93.25 183 LEU A C 1
ATOM 1463 O O . LEU A 1 183 ? -6.337 7.515 -2.089 1.00 93.25 183 LEU A O 1
ATOM 1467 N N . PRO A 1 184 ? -8.529 7.453 -2.600 1.00 91.50 184 PRO A N 1
ATOM 1468 C CA . PRO A 1 184 ? -8.612 8.897 -2.739 1.00 91.50 184 PRO A CA 1
ATOM 1469 C C . PRO A 1 184 ? -8.334 9.588 -1.398 1.00 91.50 184 PRO A C 1
ATOM 1471 O O . PRO A 1 184 ? -8.876 9.210 -0.364 1.00 91.50 184 PRO A O 1
ATOM 1474 N N . SER A 1 185 ? -7.512 10.640 -1.421 1.00 87.62 185 SER A N 1
ATOM 1475 C CA . SER A 1 185 ? -7.291 11.517 -0.264 1.00 87.62 185 SER A CA 1
ATOM 1476 C C . SER A 1 185 ? -8.298 12.668 -0.292 1.00 87.62 185 SER A C 1
ATOM 1478 O O . SER A 1 185 ? -7.954 13.812 -0.579 1.00 87.62 185 SER A O 1
ATOM 1480 N N . ASN A 1 186 ? -9.575 12.350 -0.083 1.00 88.12 186 ASN A N 1
ATOM 1481 C CA . ASN A 1 186 ? -10.635 13.343 0.095 1.00 88.12 186 ASN A CA 1
ATOM 1482 C C . ASN A 1 186 ? -11.246 13.230 1.498 1.00 88.12 186 ASN A C 1
ATOM 1484 O O . ASN A 1 186 ? -11.015 12.254 2.218 1.00 88.12 186 ASN A O 1
ATOM 1488 N N . ASP A 1 187 ? -11.998 14.251 1.903 1.00 84.94 187 ASP A N 1
ATOM 1489 C CA . ASP A 1 187 ? -12.543 14.333 3.260 1.00 84.94 187 ASP A CA 1
ATOM 1490 C C . ASP A 1 187 ? -13.599 13.256 3.544 1.00 84.94 187 ASP A C 1
ATOM 1492 O O . ASP A 1 187 ? -13.738 12.828 4.690 1.00 84.94 187 ASP A O 1
ATOM 1496 N N . ASP A 1 188 ? -14.265 12.741 2.508 1.00 83.25 188 ASP A N 1
ATOM 1497 C CA . ASP A 1 188 ? -15.198 11.617 2.615 1.00 83.25 188 ASP A CA 1
ATOM 1498 C C . ASP A 1 188 ? -14.467 10.325 3.001 1.00 83.25 188 ASP A C 1
ATOM 1500 O O . ASP A 1 188 ? -14.852 9.658 3.963 1.00 83.25 188 ASP A O 1
ATOM 1504 N N . VAL A 1 189 ? -13.362 9.994 2.320 1.00 83.88 189 VAL A N 1
ATOM 1505 C CA . VAL A 1 189 ? -12.518 8.842 2.673 1.00 83.88 189 VAL A CA 1
ATOM 1506 C C . VAL A 1 189 ? -11.866 9.039 4.035 1.00 83.88 189 VAL A C 1
ATOM 1508 O O . VAL A 1 189 ? -11.820 8.092 4.817 1.00 83.88 189 VAL A O 1
ATOM 1511 N N . LYS A 1 190 ? -11.399 10.247 4.376 1.00 84.38 190 LYS A N 1
ATOM 1512 C CA . LYS A 1 190 ? -10.848 10.517 5.718 1.00 84.38 190 LYS A CA 1
ATOM 1513 C C . LYS A 1 190 ? -11.899 10.287 6.804 1.00 84.38 190 LYS A C 1
ATOM 1515 O O . LYS A 1 190 ? -11.615 9.624 7.800 1.00 84.38 190 LYS A O 1
ATOM 1520 N N . THR A 1 191 ? -13.112 10.793 6.599 1.00 82.75 191 THR A N 1
ATOM 1521 C CA . THR A 1 191 ? -14.240 10.631 7.526 1.00 82.75 191 THR A CA 1
ATOM 1522 C C . THR A 1 191 ? -14.647 9.166 7.635 1.00 82.75 191 THR A C 1
ATOM 1524 O O . THR A 1 191 ? -14.902 8.670 8.733 1.00 82.75 191 THR A O 1
ATOM 1527 N N . LEU A 1 192 ? -14.635 8.438 6.521 1.00 82.06 192 LEU A N 1
ATOM 1528 C CA . LEU A 1 192 ? -14.859 7.003 6.512 1.00 82.06 192 LEU A CA 1
ATOM 1529 C C . LEU A 1 192 ? -13.789 6.255 7.311 1.00 82.06 192 LEU A C 1
ATOM 1531 O O . LEU A 1 192 ? -14.134 5.478 8.200 1.00 82.06 192 LEU A O 1
ATOM 1535 N N . LEU A 1 193 ? -12.507 6.488 7.032 1.00 83.88 193 LEU A N 1
ATOM 1536 C CA . LEU A 1 193 ? -11.403 5.863 7.763 1.00 83.88 193 LEU A CA 1
ATOM 1537 C C . LEU A 1 193 ? -11.474 6.199 9.257 1.00 83.88 193 LEU A C 1
ATOM 1539 O O . LEU A 1 193 ? -11.211 5.335 10.092 1.00 83.88 193 LEU A O 1
ATOM 1543 N N . ALA A 1 194 ? -11.904 7.414 9.606 1.00 83.25 194 ALA A N 1
ATOM 1544 C CA . ALA A 1 194 ? -12.170 7.804 10.985 1.00 83.25 194 ALA A CA 1
ATOM 1545 C C . ALA A 1 194 ? -13.347 7.019 11.588 1.00 83.25 194 ALA A C 1
ATOM 1547 O O . ALA A 1 194 ? -13.233 6.532 12.712 1.00 83.25 194 ALA A O 1
ATOM 1548 N N . SER A 1 195 ? -14.443 6.816 10.852 1.00 82.25 195 SER A N 1
ATOM 1549 C CA . SER A 1 195 ? -15.579 6.004 11.319 1.00 82.25 195 SER A CA 1
ATOM 1550 C C . SER A 1 195 ? -15.215 4.525 11.502 1.00 82.25 195 SER A C 1
ATOM 1552 O O . SER A 1 195 ? -15.685 3.879 12.436 1.00 82.25 195 SER A O 1
ATOM 1554 N N . LEU A 1 196 ? -14.312 4.012 10.662 1.00 80.56 196 LEU A N 1
ATOM 1555 C CA . LEU A 1 196 ? -13.772 2.661 10.760 1.00 80.56 196 LEU A CA 1
ATOM 1556 C C . LEU A 1 196 ? -12.669 2.555 11.819 1.00 80.56 196 LEU A C 1
ATOM 1558 O O . LEU A 1 196 ? -12.330 1.443 12.212 1.00 80.56 196 LEU A O 1
ATOM 1562 N N . SER A 1 197 ? -12.110 3.665 12.311 1.00 78.19 197 SER A N 1
ATOM 1563 C CA . SER A 1 197 ? -10.961 3.649 13.230 1.00 78.19 197 SER A CA 1
ATOM 1564 C C . SER A 1 197 ? -11.264 2.956 14.560 1.00 78.19 197 SER A C 1
ATOM 1566 O O . SER A 1 197 ? -10.406 2.246 15.085 1.00 78.19 197 SER A O 1
ATOM 1568 N N . THR A 1 198 ? -12.490 3.087 15.076 1.00 78.94 198 THR A N 1
ATOM 1569 C CA . THR A 1 198 ? -12.915 2.458 16.332 1.00 78.94 198 THR A CA 1
ATOM 1570 C C . THR A 1 198 ? -12.943 0.927 16.237 1.00 78.94 198 THR A C 1
ATOM 1572 O O . THR A 1 198 ? -12.246 0.292 17.037 1.00 78.94 198 THR A O 1
ATOM 1575 N N . PRO A 1 199 ? -13.627 0.290 15.258 1.00 78.75 199 PRO A N 1
ATOM 1576 C CA . PRO A 1 199 ? -13.545 -1.161 15.075 1.00 78.75 199 PRO A CA 1
ATOM 1577 C C . PRO A 1 199 ? -12.188 -1.626 14.522 1.00 78.75 199 PRO A C 1
ATOM 1579 O O . PRO A 1 199 ? -11.844 -2.801 14.648 1.00 78.75 199 PRO A O 1
ATOM 1582 N N . SER A 1 200 ? -11.396 -0.723 13.939 1.00 79.50 200 SER A N 1
ATOM 1583 C CA . SER A 1 200 ? -10.097 -1.030 13.322 1.00 79.50 200 SER A CA 1
ATOM 1584 C C . SER A 1 200 ? -8.905 -0.811 14.252 1.00 79.50 200 SER A C 1
ATOM 1586 O O . SER A 1 200 ? -7.774 -0.648 13.789 1.00 79.50 200 SER A O 1
ATOM 1588 N N . THR A 1 201 ? -9.122 -0.827 15.570 1.00 81.19 201 THR A N 1
ATOM 1589 C CA . THR A 1 201 ? -8.024 -0.748 16.540 1.00 81.19 201 THR A CA 1
ATOM 1590 C C . THR A 1 201 ? -7.039 -1.895 16.274 1.00 81.19 201 THR A C 1
ATOM 1592 O O . THR A 1 201 ? -7.397 -3.063 16.368 1.00 81.19 201 THR A O 1
ATOM 1595 N N . ASN A 1 202 ? -5.790 -1.551 15.934 1.00 85.56 202 ASN A N 1
ATOM 1596 C CA . ASN A 1 202 ? -4.707 -2.467 15.525 1.00 85.56 202 ASN A CA 1
ATOM 1597 C C . ASN A 1 202 ? -4.789 -3.070 14.117 1.00 85.56 202 ASN A C 1
ATOM 1599 O O . ASN A 1 202 ? -3.984 -3.949 13.805 1.00 85.56 202 ASN A O 1
ATOM 1603 N N . LYS A 1 203 ? -5.673 -2.573 13.252 1.00 92.56 203 LYS A N 1
ATOM 1604 C CA . LYS A 1 203 ? -5.681 -2.968 11.843 1.00 92.56 203 LYS A CA 1
ATOM 1605 C C . LYS A 1 203 ? -4.809 -2.049 10.992 1.00 92.56 203 LYS A C 1
ATOM 1607 O O . LYS A 1 203 ? -4.590 -0.885 11.326 1.00 92.56 203 LYS A O 1
ATOM 1612 N N . TYR A 1 204 ? -4.320 -2.593 9.891 1.00 93.31 204 TYR A N 1
ATOM 1613 C CA . TYR A 1 204 ? -3.627 -1.885 8.826 1.00 93.31 204 TYR A CA 1
ATOM 1614 C C . TYR A 1 204 ? -4.502 -1.907 7.580 1.00 93.31 204 TYR A C 1
ATOM 1616 O O . TYR A 1 204 ? -5.169 -2.906 7.322 1.00 93.31 204 TYR A O 1
ATOM 1624 N N . PHE A 1 205 ? -4.468 -0.820 6.819 1.00 93.88 205 PHE A N 1
ATOM 1625 C CA . PHE A 1 205 ? -5.179 -0.649 5.560 1.00 93.88 205 PHE A CA 1
ATOM 1626 C C . PHE A 1 205 ? -4.205 -0.653 4.396 1.00 93.88 205 PHE A C 1
ATOM 1628 O O . PHE A 1 205 ? -3.181 0.027 4.453 1.00 93.88 205 PHE A O 1
ATOM 1635 N N . VAL A 1 206 ? -4.563 -1.343 3.323 1.00 95.88 206 VAL A N 1
ATOM 1636 C CA . VAL A 1 206 ? -3.879 -1.278 2.035 1.00 95.88 206 VAL A CA 1
ATOM 1637 C C . VAL A 1 206 ? -4.314 0.002 1.328 1.00 95.88 206 VAL A C 1
ATOM 1639 O O . VAL A 1 206 ? -5.420 0.100 0.794 1.00 95.88 206 VAL A O 1
ATOM 1642 N N . THR A 1 207 ? -3.448 1.012 1.355 1.00 95.12 207 THR A N 1
ATOM 1643 C CA . THR A 1 207 ? -3.761 2.356 0.842 1.00 95.12 207 THR A CA 1
ATOM 1644 C C . THR A 1 207 ? -3.302 2.583 -0.588 1.00 95.12 207 THR A C 1
ATOM 1646 O O . THR A 1 207 ? -3.856 3.452 -1.264 1.00 95.12 207 THR A O 1
ATOM 1649 N N . ARG A 1 208 ? -2.308 1.819 -1.054 1.00 96.75 208 ARG A N 1
ATOM 1650 C CA . ARG A 1 208 ? -1.832 1.819 -2.441 1.00 96.75 208 ARG A CA 1
ATOM 1651 C C . ARG A 1 208 ? -1.454 0.415 -2.874 1.00 96.75 208 ARG A C 1
ATOM 1653 O O . ARG A 1 208 ? -0.973 -0.375 -2.060 1.00 96.75 208 ARG A O 1
ATOM 1660 N N . VAL A 1 209 ? -1.639 0.141 -4.158 1.00 97.31 209 VAL A N 1
ATOM 1661 C CA . VAL A 1 209 ? -1.280 -1.121 -4.804 1.00 97.31 209 VAL A CA 1
ATOM 1662 C C . VAL A 1 209 ? -0.630 -0.823 -6.149 1.00 97.31 209 VAL A C 1
ATOM 1664 O O . VAL A 1 209 ? -1.151 -0.016 -6.916 1.00 97.31 209 VAL A O 1
ATOM 1667 N N . ILE A 1 210 ? 0.490 -1.480 -6.436 1.00 96.69 210 ILE A N 1
ATOM 1668 C CA . ILE A 1 210 ? 1.162 -1.452 -7.733 1.00 96.69 210 ILE A CA 1
ATOM 1669 C C . ILE A 1 210 ? 1.108 -2.844 -8.344 1.00 96.69 210 ILE A C 1
ATOM 1671 O O . ILE A 1 210 ? 1.597 -3.809 -7.759 1.00 96.69 210 ILE A O 1
ATOM 1675 N N . GLN A 1 211 ? 0.536 -2.933 -9.539 1.00 96.00 211 GLN A N 1
ATOM 1676 C CA . GLN A 1 211 ? 0.582 -4.133 -10.365 1.00 96.00 211 GLN A CA 1
ATOM 1677 C C . GLN A 1 211 ? 1.790 -4.049 -11.293 1.00 96.00 211 GLN A C 1
ATOM 1679 O O . GLN A 1 211 ? 1.830 -3.211 -12.197 1.00 96.00 211 GLN A O 1
ATOM 1684 N N . CYS A 1 212 ? 2.776 -4.911 -11.063 1.00 93.75 212 CYS A N 1
ATOM 1685 C CA . CYS A 1 212 ? 3.978 -5.015 -11.876 1.00 93.75 212 CYS A CA 1
ATOM 1686 C C . CYS A 1 212 ? 3.805 -6.148 -12.889 1.00 93.75 212 CYS A C 1
ATOM 1688 O O . CYS A 1 212 ? 3.817 -7.326 -12.523 1.00 93.75 212 CYS A O 1
ATOM 1690 N N . PHE A 1 213 ? 3.663 -5.800 -14.168 1.00 91.38 213 PHE A N 1
ATOM 1691 C CA . PHE A 1 213 ? 3.610 -6.799 -15.230 1.00 91.38 213 PHE A CA 1
ATOM 1692 C C . PHE A 1 213 ? 5.020 -7.282 -15.586 1.00 91.38 213 PHE A C 1
ATOM 1694 O O . PHE A 1 213 ? 5.953 -6.468 -15.628 1.00 91.38 213 PHE A O 1
ATOM 1701 N N . PRO A 1 214 ? 5.191 -8.585 -15.870 1.00 88.38 214 PRO A N 1
ATOM 1702 C CA . PRO A 1 214 ? 6.447 -9.089 -16.394 1.00 88.38 214 PRO A CA 1
ATOM 1703 C C . PRO A 1 214 ? 6.732 -8.456 -17.759 1.00 88.38 214 PRO A C 1
ATOM 1705 O O . PRO A 1 214 ? 5.824 -8.100 -18.515 1.00 88.38 214 PRO A O 1
ATOM 1708 N N . ASN A 1 215 ? 8.014 -8.324 -18.090 1.00 85.56 215 ASN A N 1
ATOM 1709 C CA . ASN A 1 215 ? 8.410 -7.911 -19.430 1.00 85.56 215 ASN A CA 1
ATOM 1710 C C . ASN A 1 215 ? 7.886 -8.949 -20.446 1.00 85.56 215 ASN A C 1
ATOM 1712 O O . ASN A 1 215 ? 8.179 -10.133 -20.272 1.00 85.56 215 ASN A O 1
ATOM 1716 N N . PRO A 1 216 ? 7.169 -8.546 -21.514 1.00 84.31 216 PRO A N 1
ATOM 1717 C CA . PRO A 1 216 ? 6.599 -9.474 -22.497 1.00 84.31 216 PRO A CA 1
ATOM 1718 C C . PRO A 1 216 ? 7.636 -10.378 -23.186 1.00 84.31 216 PRO A C 1
ATOM 1720 O O . PRO A 1 216 ? 7.271 -11.410 -23.741 1.00 84.31 216 PRO A O 1
ATOM 1723 N N . GLY A 1 217 ? 8.924 -10.021 -23.153 1.00 86.81 217 GLY A N 1
ATOM 1724 C CA . GLY A 1 217 ? 10.008 -10.874 -23.652 1.00 86.81 217 GLY A CA 1
ATOM 1725 C C . GLY A 1 217 ? 10.388 -12.044 -22.734 1.00 86.81 217 GLY A C 1
ATOM 1726 O O . GLY A 1 217 ? 11.234 -12.849 -23.117 1.00 86.81 217 GLY A O 1
ATOM 1727 N N . TRP A 1 218 ? 9.815 -12.137 -21.530 1.00 82.25 218 TRP A N 1
ATOM 1728 C CA . TRP A 1 218 ? 10.152 -13.153 -20.534 1.00 82.25 218 TRP A CA 1
ATOM 1729 C C . TRP A 1 218 ? 8.989 -14.142 -20.364 1.00 82.25 218 TRP A C 1
ATOM 1731 O O . TRP A 1 218 ? 7.842 -13.722 -20.256 1.00 82.25 218 TRP A O 1
ATOM 1741 N N . PRO A 1 219 ? 9.254 -15.457 -20.282 1.00 82.81 219 PRO A N 1
ATOM 1742 C CA . PRO A 1 219 ? 8.212 -16.487 -20.204 1.00 82.81 219 PRO A CA 1
ATOM 1743 C C . PRO A 1 219 ? 7.473 -16.559 -18.852 1.00 82.81 219 PRO A C 1
ATOM 1745 O O . PRO A 1 219 ? 6.681 -17.475 -18.642 1.00 82.81 219 PRO A O 1
ATOM 1748 N N . SER A 1 220 ? 7.724 -15.632 -17.922 1.00 78.56 220 SER A N 1
ATOM 1749 C CA . SER A 1 220 ? 7.028 -15.597 -16.632 1.00 78.56 220 SER A CA 1
ATOM 1750 C C . SER A 1 220 ? 5.691 -14.870 -16.769 1.00 78.56 220 SER A C 1
ATOM 1752 O O . SER A 1 220 ? 5.646 -13.760 -17.290 1.00 78.56 220 SER A O 1
ATOM 1754 N N . LEU A 1 221 ? 4.609 -15.495 -16.300 1.00 71.31 221 LEU A N 1
ATOM 1755 C CA . LEU A 1 221 ? 3.235 -14.993 -16.443 1.00 71.31 221 LEU A CA 1
ATOM 1756 C C . LEU A 1 221 ? 2.643 -14.422 -15.146 1.00 71.31 221 LEU A C 1
ATOM 1758 O O . LEU A 1 221 ? 1.550 -13.861 -15.179 1.00 71.31 221 LEU A O 1
ATOM 1762 N N . SER A 1 222 ? 3.324 -14.556 -14.006 1.00 85.44 222 SER A N 1
ATOM 1763 C CA . SER A 1 222 ? 2.830 -14.004 -12.743 1.00 85.44 222 SER A CA 1
ATOM 1764 C C . SER A 1 222 ? 3.188 -12.523 -12.645 1.00 85.44 222 SER A C 1
ATOM 1766 O O . SER A 1 222 ? 4.365 -12.163 -12.693 1.00 85.44 222 SER A O 1
ATOM 1768 N N . PHE A 1 223 ? 2.178 -11.667 -12.498 1.00 89.62 223 PHE A N 1
ATOM 1769 C CA . PHE A 1 223 ? 2.397 -10.291 -12.068 1.00 89.62 223 PHE A CA 1
ATOM 1770 C C . PHE A 1 223 ? 2.856 -10.288 -10.606 1.00 89.62 223 PHE A C 1
ATOM 1772 O O . PHE A 1 223 ? 2.410 -11.111 -9.806 1.00 89.62 223 PHE A O 1
ATOM 1779 N N . THR A 1 224 ? 3.739 -9.358 -10.259 1.00 93.06 224 THR A N 1
ATOM 1780 C CA . THR A 1 224 ? 4.091 -9.091 -8.860 1.00 93.06 224 THR A CA 1
ATOM 1781 C C . THR A 1 224 ? 3.205 -7.962 -8.363 1.00 93.06 224 THR A C 1
ATOM 1783 O O . THR A 1 224 ? 2.991 -6.977 -9.074 1.00 93.06 224 THR A O 1
ATOM 1786 N N . LEU A 1 225 ? 2.672 -8.103 -7.155 1.00 95.44 225 LEU A N 1
ATOM 1787 C CA . LEU A 1 225 ? 1.827 -7.094 -6.543 1.00 95.44 225 LEU A CA 1
ATOM 1788 C C . LEU A 1 225 ? 2.598 -6.442 -5.403 1.00 95.44 225 LEU A C 1
ATOM 1790 O O . LEU A 1 225 ? 3.049 -7.124 -4.493 1.00 95.44 225 LEU A O 1
ATOM 1794 N N . LEU A 1 226 ? 2.744 -5.123 -5.448 1.00 95.88 226 LEU A N 1
ATOM 1795 C CA . LEU A 1 226 ? 3.375 -4.361 -4.377 1.00 95.88 226 LEU A CA 1
ATOM 1796 C C . LEU A 1 226 ? 2.325 -3.503 -3.677 1.00 95.88 226 LEU A C 1
ATOM 1798 O O . LEU A 1 226 ? 1.391 -3.026 -4.320 1.00 95.88 226 LEU A O 1
ATOM 1802 N N . CYS A 1 227 ? 2.459 -3.272 -2.375 1.00 96.94 227 CYS A N 1
ATOM 1803 C CA . CYS A 1 227 ? 1.468 -2.501 -1.627 1.00 96.94 227 CYS A CA 1
ATOM 1804 C C . CYS A 1 227 ? 2.072 -1.610 -0.539 1.00 96.94 227 CYS A C 1
ATOM 1806 O O . CYS A 1 227 ? 3.184 -1.837 -0.057 1.00 96.94 227 CYS A O 1
ATOM 1808 N N . THR A 1 228 ? 1.316 -0.581 -0.153 1.00 95.50 228 THR A N 1
ATOM 1809 C CA . THR A 1 228 ? 1.597 0.233 1.035 1.00 95.50 228 THR A CA 1
ATOM 1810 C C . THR A 1 228 ? 0.513 0.029 2.074 1.00 95.50 228 THR A C 1
ATOM 1812 O O . THR A 1 228 ? -0.678 0.027 1.756 1.00 95.50 228 THR A O 1
ATOM 1815 N N . PHE A 1 229 ? 0.933 -0.060 3.331 1.00 93.88 229 PHE A N 1
ATOM 1816 C CA . PHE A 1 229 ? 0.030 -0.170 4.465 1.00 93.88 229 PHE A CA 1
ATOM 1817 C C . PHE A 1 229 ? 0.026 1.125 5.268 1.00 93.88 229 PHE A C 1
ATOM 1819 O O . PHE A 1 229 ? 1.083 1.701 5.520 1.00 93.88 229 PHE A O 1
ATOM 1826 N N . ALA A 1 230 ? -1.146 1.548 5.727 1.00 91.44 230 ALA A N 1
ATOM 1827 C CA . ALA A 1 230 ? -1.288 2.627 6.695 1.00 91.44 230 ALA A CA 1
ATOM 1828 C C . ALA A 1 230 ? -2.092 2.146 7.902 1.00 91.44 230 ALA A C 1
ATOM 1830 O O . ALA A 1 230 ? -3.075 1.419 7.764 1.00 91.44 230 ALA A O 1
ATOM 1831 N N . LYS A 1 231 ? -1.690 2.570 9.099 1.00 89.44 231 LYS A N 1
ATOM 1832 C CA . LYS A 1 231 ? -2.495 2.381 10.307 1.00 89.44 231 LYS A CA 1
ATOM 1833 C C . LYS A 1 231 ? -3.439 3.583 10.438 1.00 89.44 231 LYS A C 1
ATOM 1835 O O . LYS A 1 231 ? -2.960 4.709 10.297 1.00 89.44 231 LYS A O 1
ATOM 1840 N N . PRO A 1 232 ? -4.745 3.395 10.699 1.00 81.38 232 PRO A N 1
ATOM 1841 C CA . PRO A 1 232 ? -5.631 4.527 10.930 1.00 81.38 232 PRO A CA 1
ATOM 1842 C C . PRO A 1 232 ? -5.160 5.262 12.190 1.00 81.38 232 PRO A C 1
ATOM 1844 O O . PRO A 1 232 ? -4.870 4.639 13.219 1.00 81.38 232 PRO A O 1
ATOM 1847 N N . PHE A 1 233 ? -5.075 6.587 12.127 1.00 70.25 233 PHE A N 1
ATOM 1848 C CA . PHE A 1 233 ? -4.846 7.378 13.327 1.00 70.25 233 PHE A CA 1
ATOM 1849 C C . PHE A 1 233 ? -6.101 7.307 14.193 1.00 70.25 233 PHE A C 1
ATOM 1851 O O . PHE A 1 233 ? -7.187 7.706 13.778 1.00 70.25 233 PHE A O 1
ATOM 1858 N N . ILE A 1 234 ? -5.951 6.790 15.409 1.00 68.50 234 ILE A N 1
ATOM 1859 C CA . ILE A 1 234 ? -6.992 6.900 16.424 1.00 68.50 234 ILE A CA 1
ATOM 1860 C C . ILE A 1 234 ? -6.902 8.333 16.940 1.00 68.50 234 ILE A C 1
ATOM 1862 O O . ILE A 1 234 ? -6.024 8.648 17.743 1.00 68.50 234 ILE A O 1
ATOM 1866 N N . SER A 1 235 ? -7.775 9.213 16.450 1.00 57.81 235 SER A N 1
ATOM 1867 C CA . SER A 1 235 ? -7.935 10.530 17.062 1.00 57.81 235 SER A CA 1
ATOM 1868 C C . SER A 1 235 ? -8.575 10.320 18.432 1.00 57.81 235 SER A C 1
ATOM 1870 O O . SER A 1 235 ? -9.781 10.095 18.552 1.00 57.81 235 SER A O 1
ATOM 1872 N N . SER A 1 236 ? -7.759 10.308 19.488 1.00 60.84 236 SER A N 1
ATOM 1873 C CA . SER A 1 236 ? -8.283 10.358 20.846 1.00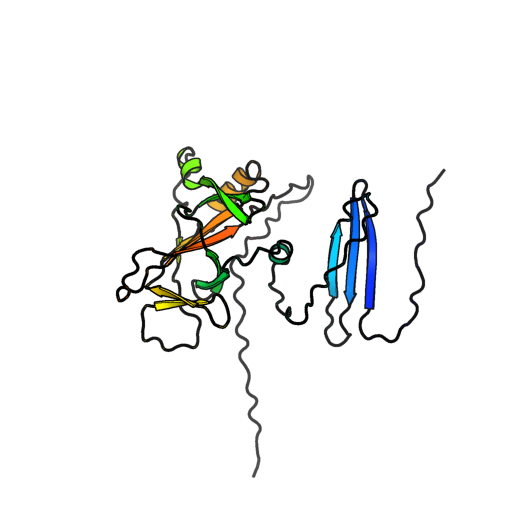 60.84 236 SER A CA 1
ATOM 1874 C C . SER A 1 236 ? -8.853 11.754 21.057 1.00 60.84 236 SER A C 1
ATOM 1876 O O . SER A 1 236 ? -8.103 12.727 21.158 1.00 60.84 236 SER A O 1
ATOM 1878 N N . ARG A 1 237 ? -10.182 11.861 21.097 1.00 49.56 237 ARG A N 1
ATOM 1879 C CA . ARG A 1 237 ? -10.867 13.092 21.484 1.00 49.56 237 ARG A CA 1
ATOM 1880 C C . ARG A 1 237 ? -10.472 13.422 22.924 1.00 49.56 237 ARG A C 1
ATOM 1882 O O . ARG A 1 237 ? -11.007 12.829 23.856 1.00 49.56 237 ARG A O 1
ATOM 1889 N N . ASN A 1 238 ? -9.540 14.352 23.107 1.00 51.81 238 ASN A N 1
ATOM 1890 C CA . ASN A 1 238 ? -9.339 14.974 24.409 1.00 51.81 238 ASN A CA 1
ATOM 1891 C C . ASN A 1 238 ? -10.561 15.853 24.674 1.00 51.81 238 ASN A C 1
ATOM 1893 O O . ASN A 1 238 ? -10.948 16.666 23.838 1.00 51.81 238 ASN A O 1
ATOM 1897 N N . GLU A 1 239 ? -11.201 15.652 25.817 1.00 60.94 239 GLU A N 1
ATOM 1898 C CA . GLU A 1 239 ? -12.545 16.143 26.141 1.00 60.94 239 GLU A CA 1
ATOM 1899 C C . GLU A 1 239 ? -12.673 17.679 26.296 1.00 60.94 239 GLU A C 1
ATOM 1901 O O . GLU A 1 239 ? -13.650 18.153 26.863 1.00 60.94 239 GLU A O 1
ATOM 1906 N N . GLY A 1 240 ? -11.733 18.491 25.792 1.00 58.56 240 GLY A N 1
ATOM 1907 C CA . GLY A 1 240 ? -11.704 19.928 26.092 1.00 58.56 240 GLY A CA 1
ATOM 1908 C C . GLY A 1 240 ? -11.051 20.876 25.086 1.00 58.56 240 GLY A C 1
ATOM 1909 O O . GLY A 1 240 ? -10.944 22.057 25.406 1.00 58.56 240 GLY A O 1
ATOM 1910 N N . THR A 1 241 ? -10.631 20.432 23.898 1.00 53.44 241 THR A N 1
ATOM 1911 C CA . THR A 1 241 ? -9.947 21.332 22.950 1.00 53.44 241 THR A CA 1
ATOM 1912 C C . THR A 1 241 ? -10.249 20.943 21.506 1.00 53.44 241 THR A C 1
ATOM 1914 O O . THR A 1 241 ? -10.320 19.755 21.198 1.00 53.44 241 THR A O 1
ATOM 1917 N N . ASP A 1 242 ? -10.463 21.946 20.651 1.00 51.16 242 ASP A N 1
ATOM 1918 C CA . ASP A 1 242 ? -10.824 21.806 19.237 1.00 51.16 242 ASP A CA 1
ATOM 1919 C C . ASP A 1 242 ? -9.998 20.741 18.498 1.00 51.16 242 ASP A C 1
ATOM 1921 O O . ASP A 1 242 ? -8.790 20.597 18.703 1.00 51.16 242 ASP A O 1
ATOM 1925 N N . PHE A 1 243 ? -10.670 19.985 17.626 1.00 42.00 243 PHE A N 1
ATOM 1926 C CA . PHE A 1 243 ? -10.053 18.945 16.809 1.00 42.00 243 PHE A CA 1
ATOM 1927 C C . PHE A 1 243 ? -9.052 19.566 15.832 1.00 42.00 243 PHE A C 1
ATOM 1929 O O . PHE A 1 243 ? -9.434 20.089 14.788 1.00 42.00 243 PHE A O 1
ATOM 1936 N N . VAL A 1 244 ? -7.763 19.450 16.133 1.00 39.94 244 VAL A N 1
ATOM 1937 C CA . VAL A 1 244 ? -6.720 19.576 15.116 1.00 39.94 244 VAL A CA 1
ATOM 1938 C C . VAL A 1 244 ? -6.531 18.185 14.523 1.00 39.94 244 VAL A C 1
ATOM 1940 O O . VAL A 1 244 ? -5.865 17.331 15.107 1.00 39.94 244 VAL A O 1
ATOM 1943 N N . LEU A 1 245 ? -7.175 17.926 13.382 1.00 46.03 245 LEU A N 1
ATOM 1944 C CA . LEU A 1 245 ? -6.702 16.863 12.502 1.00 46.03 245 LEU A CA 1
ATOM 1945 C C . LEU A 1 245 ? -5.341 17.330 11.982 1.00 46.03 245 LEU A C 1
ATOM 1947 O O . LEU A 1 245 ? -5.285 18.266 11.188 1.00 46.03 245 LEU A O 1
ATOM 1951 N N . GLU A 1 246 ? -4.251 16.708 12.438 1.00 41.12 246 GLU A N 1
ATOM 1952 C CA . GLU A 1 246 ? -3.004 16.783 11.680 1.00 41.12 246 GLU A CA 1
ATOM 1953 C C . GLU A 1 246 ? -3.303 16.221 10.294 1.00 41.12 246 GLU A C 1
ATOM 1955 O O . GLU A 1 246 ? -3.725 15.072 10.130 1.00 41.12 246 GLU A O 1
ATOM 1960 N N . GLU A 1 247 ? -3.196 17.102 9.307 1.00 38.94 247 GLU A N 1
ATOM 1961 C CA . GLU A 1 247 ? -3.445 16.783 7.921 1.00 38.94 247 GLU A CA 1
ATOM 1962 C C . GLU A 1 247 ? -2.549 15.610 7.526 1.00 38.94 247 GLU A C 1
ATOM 1964 O O . GLU A 1 247 ? -1.353 15.588 7.814 1.00 38.94 247 GLU A O 1
ATOM 1969 N N . TRP A 1 248 ? -3.151 14.606 6.891 1.00 45.66 248 TRP A N 1
ATOM 1970 C CA . TRP A 1 248 ? -2.446 13.460 6.339 1.00 45.66 248 TRP A CA 1
ATOM 1971 C C . TRP A 1 248 ? -1.527 13.946 5.208 1.00 45.66 248 TRP A C 1
ATOM 1973 O O . TRP A 1 248 ? -1.881 13.887 4.033 1.00 45.66 248 TRP A O 1
ATOM 1983 N N . SER A 1 249 ? -0.356 14.473 5.566 1.00 39.75 249 SER A N 1
ATOM 1984 C CA . SER A 1 249 ? 0.680 14.899 4.630 1.00 39.75 249 SER A CA 1
ATOM 1985 C C . SER A 1 249 ? 1.394 13.657 4.107 1.00 39.75 249 SER A C 1
ATOM 1987 O O . SER A 1 249 ? 2.488 13.304 4.541 1.00 39.75 249 SER A O 1
ATOM 1989 N N . GLY A 1 250 ? 0.741 12.973 3.170 1.00 43.50 250 GLY A N 1
ATOM 1990 C CA . GLY A 1 250 ? 1.373 11.973 2.312 1.00 43.50 250 GLY A CA 1
ATOM 1991 C C . GLY A 1 250 ? 2.250 12.577 1.205 1.00 43.50 250 GLY A C 1
ATOM 1992 O O . GLY A 1 25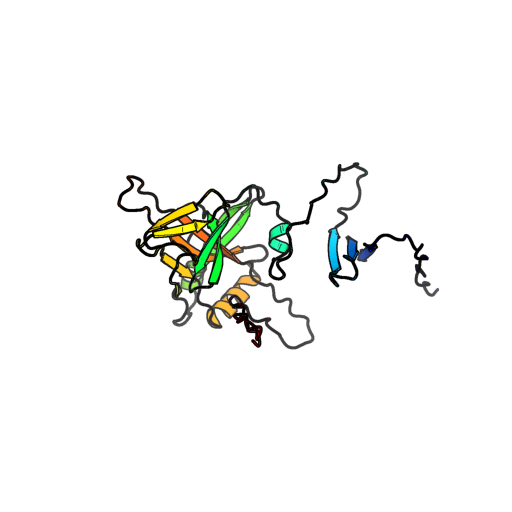0 ? 2.795 11.813 0.419 1.00 43.50 250 GLY A O 1
ATOM 1993 N N . ASP A 1 251 ? 2.376 13.908 1.145 1.00 40.31 251 ASP A N 1
ATOM 1994 C CA . ASP A 1 251 ? 3.134 14.665 0.143 1.00 40.31 251 ASP A CA 1
ATOM 1995 C C . ASP A 1 251 ? 3.928 15.786 0.841 1.00 40.31 251 ASP A C 1
ATOM 1997 O O . ASP A 1 251 ? 3.434 16.898 1.017 1.00 40.31 251 ASP A O 1
ATOM 2001 N N . GLN A 1 252 ? 5.173 15.516 1.239 1.00 35.00 252 GLN A N 1
ATOM 2002 C CA . GLN A 1 252 ? 6.150 16.581 1.490 1.00 35.00 252 GLN A CA 1
ATOM 2003 C C . GLN A 1 252 ? 7.293 16.438 0.486 1.00 35.00 252 GLN A C 1
ATOM 2005 O O . GLN A 1 252 ? 8.258 15.702 0.678 1.00 35.00 252 GLN A O 1
ATOM 2010 N N . THR A 1 253 ? 7.122 17.122 -0.641 1.00 38.09 253 THR A N 1
ATOM 2011 C CA . THR A 1 253 ? 8.103 17.267 -1.713 1.00 38.09 253 THR A CA 1
ATOM 2012 C C . THR A 1 253 ? 9.276 18.107 -1.203 1.00 38.09 253 THR A C 1
ATOM 2014 O O . THR A 1 253 ? 9.091 19.252 -0.792 1.00 38.09 253 THR A O 1
ATOM 2017 N N . MET A 1 254 ? 10.485 17.542 -1.214 1.00 32.47 254 MET A N 1
ATOM 2018 C CA . MET A 1 254 ? 11.727 18.271 -0.937 1.00 32.47 254 MET A CA 1
ATOM 2019 C C . MET A 1 254 ? 11.896 19.406 -1.954 1.00 32.47 254 MET A C 1
ATOM 2021 O O . MET A 1 254 ? 11.849 19.175 -3.161 1.00 32.47 254 MET A O 1
ATOM 2025 N N . GLY A 1 255 ? 12.091 20.628 -1.460 1.00 30.28 255 GLY A N 1
ATOM 2026 C CA . GLY A 1 255 ? 12.469 21.770 -2.283 1.00 30.28 255 GLY A CA 1
ATOM 2027 C C . GLY A 1 255 ? 13.851 21.568 -2.903 1.00 30.28 255 GLY A C 1
ATOM 2028 O O . GLY A 1 255 ? 14.795 21.171 -2.221 1.00 30.28 255 GLY A O 1
ATOM 2029 N N . ASP A 1 256 ? 13.955 21.866 -4.197 1.00 36.34 256 ASP A N 1
ATOM 2030 C CA . ASP A 1 256 ? 15.210 21.919 -4.942 1.00 36.34 256 ASP A CA 1
ATOM 2031 C C . ASP A 1 256 ? 16.182 22.918 -4.290 1.00 36.34 256 ASP A C 1
ATOM 2033 O O . ASP A 1 256 ? 15.969 24.134 -4.306 1.00 36.34 256 ASP A O 1
ATOM 2037 N N . LEU A 1 257 ? 17.295 22.414 -3.755 1.00 31.50 257 LEU A N 1
ATOM 2038 C CA . LEU A 1 257 ? 18.478 23.223 -3.475 1.00 31.50 257 LEU A CA 1
ATOM 2039 C C . LEU A 1 257 ? 19.197 23.474 -4.805 1.00 31.50 257 LEU A C 1
ATOM 2041 O O . LEU A 1 257 ? 20.036 22.690 -5.247 1.00 31.50 257 LEU A O 1
ATOM 2045 N N . ALA A 1 258 ? 18.846 24.584 -5.454 1.00 34.12 258 ALA A N 1
ATOM 2046 C CA . ALA A 1 258 ? 19.624 25.136 -6.551 1.00 34.12 258 ALA A CA 1
ATOM 2047 C C . ALA A 1 258 ? 21.025 25.502 -6.034 1.00 34.12 258 ALA A C 1
ATOM 2049 O O . ALA A 1 258 ? 21.197 26.440 -5.253 1.00 34.12 258 ALA A O 1
ATOM 2050 N N . SER A 1 259 ? 22.034 24.747 -6.466 1.00 36.12 259 SER A N 1
ATOM 2051 C CA . SER A 1 259 ? 23.438 25.071 -6.246 1.00 36.12 259 SER A CA 1
ATOM 2052 C C . SER A 1 259 ? 23.786 26.357 -7.002 1.00 36.12 259 SER A C 1
ATOM 2054 O O . SER A 1 259 ? 23.903 26.353 -8.229 1.00 36.12 259 SER A O 1
ATOM 2056 N N . VAL A 1 260 ? 23.955 27.458 -6.274 1.00 38.66 260 VAL A N 1
ATOM 2057 C CA . VAL A 1 260 ? 24.632 28.659 -6.772 1.00 38.66 260 VAL A CA 1
ATOM 2058 C C . VAL A 1 260 ? 26.116 28.316 -6.878 1.00 38.66 260 VAL A C 1
ATOM 2060 O O . VAL A 1 260 ? 26.797 28.153 -5.870 1.00 38.66 260 VAL A O 1
ATOM 2063 N N . SER A 1 261 ? 26.610 28.136 -8.099 1.00 45.12 261 SER A N 1
ATOM 2064 C CA . SER A 1 261 ? 28.044 28.065 -8.366 1.00 45.12 261 SER A CA 1
ATOM 2065 C C . SER A 1 261 ? 28.608 29.485 -8.404 1.00 45.12 261 SER A C 1
ATOM 2067 O O . SER A 1 261 ? 28.337 30.226 -9.352 1.00 45.12 261 SER A O 1
ATOM 2069 N N . ASP A 1 262 ? 29.394 29.845 -7.392 1.00 47.53 262 ASP A N 1
ATOM 2070 C CA . ASP A 1 262 ? 30.259 31.022 -7.425 1.00 47.53 262 ASP A CA 1
ATOM 2071 C C . ASP A 1 262 ? 31.358 30.815 -8.478 1.00 47.53 262 ASP A C 1
ATOM 2073 O O . ASP A 1 262 ? 32.145 29.868 -8.419 1.00 47.53 262 ASP A O 1
ATOM 2077 N N . ALA A 1 263 ? 31.386 31.702 -9.472 1.00 54.12 263 ALA A N 1
ATOM 2078 C CA . ALA A 1 263 ? 32.456 31.793 -10.452 1.00 54.12 263 ALA A CA 1
ATOM 2079 C C . ALA A 1 263 ? 33.601 32.628 -9.863 1.00 54.12 263 ALA A C 1
ATOM 2081 O O . ALA A 1 263 ? 33.473 33.839 -9.680 1.00 54.12 263 ALA A O 1
ATOM 2082 N N . ASP A 1 264 ? 34.718 31.963 -9.578 1.00 58.47 264 ASP A N 1
ATOM 2083 C CA . ASP A 1 264 ? 35.969 32.587 -9.164 1.00 58.47 264 ASP A CA 1
ATOM 2084 C C . ASP A 1 264 ? 36.585 33.362 -10.342 1.00 58.47 264 ASP A C 1
ATOM 2086 O O . ASP A 1 264 ? 36.825 32.825 -11.429 1.00 58.47 264 ASP A O 1
ATOM 2090 N N . GLY A 1 265 ? 36.786 34.662 -10.144 1.00 59.44 265 GLY A N 1
ATOM 2091 C CA . GLY A 1 265 ? 37.342 35.567 -11.139 1.00 59.44 265 GLY A CA 1
ATOM 2092 C C . GLY A 1 265 ? 38.863 35.599 -11.064 1.00 59.44 265 GLY A C 1
ATOM 2093 O O . GLY A 1 265 ? 39.424 36.345 -10.265 1.00 59.44 265 GLY A O 1
ATOM 2094 N N . MET A 1 266 ? 39.543 34.878 -11.959 1.00 57.47 266 MET A N 1
ATOM 2095 C CA . MET A 1 266 ? 40.951 35.153 -12.261 1.00 57.47 266 MET A CA 1
ATOM 2096 C C . MET A 1 266 ? 41.067 36.456 -13.062 1.00 57.47 266 MET A C 1
ATOM 2098 O O . MET A 1 266 ? 40.537 36.571 -14.168 1.00 57.47 266 MET A O 1
ATOM 2102 N N . LYS A 1 267 ? 41.795 37.435 -12.516 1.00 57.06 267 LYS A N 1
ATOM 2103 C CA . LYS A 1 267 ? 42.334 38.568 -13.279 1.00 57.06 267 LYS A CA 1
ATOM 2104 C C . LYS A 1 267 ? 43.736 38.219 -13.780 1.00 57.06 267 LYS A C 1
ATOM 2106 O O . LYS A 1 267 ? 44.553 37.725 -13.006 1.00 57.06 267 LYS A O 1
ATOM 2111 N N . LEU A 1 268 ? 43.952 38.483 -15.068 1.00 63.28 268 LEU A N 1
ATOM 2112 C CA . LEU A 1 268 ? 45.247 38.522 -15.755 1.00 63.28 268 LEU A CA 1
ATOM 2113 C C . LEU A 1 268 ? 46.098 39.705 -15.279 1.00 63.28 268 LEU A C 1
ATOM 2115 O O . LEU A 1 268 ? 45.497 40.761 -14.966 1.00 63.28 268 LEU A O 1
#

Sequence (268 aa):
MLARAPEHARSMDKARSESQVCFMQTCLPQWTLHTRIVWMSSRENRVKLEVFRDPGFGYVPGEWTGIDVDKMDDPNCDWRALIHDRKAQNIYELDVNGVSMKFLDAPEGIQLGDYGRFTDCEVFCCEGNIFTDLASLPLKEGIAPKWHEVSRKRGYPQDSDGVWAGLDVHNFLAAYKPLCLSLPSNDDVKTLLASLSTPSTNKYFVTRVIQCFPNPGWPSLSFTLLCTFAKPFISSRNEGTDFVLEEWSGDQTMGDLASVSDADGMKL

Foldseek 3Di:
DDDDDDPPPDDDDDDPDQKDWDWDWDDDPVWIKIWIWIDHGPVPRDIDIDIDTDPDDDPDPDDDDDDDDPDDPDPPDPCVVVVPPQPLFQWWWWQWQNRIDTWTFAPPPDDAQFKAAQDPNRHGDTPDGLVVVCVPPPDDPDFDWDKIFIDEDPDDDPPAQWHWTDRDPPDTDTFRRKIKTFTDLDVSVLVSLQVCLVVQPRMKGFGMKIWGADDPVDPDGDTTIITDIDRRDNPDPPPDDDDDPPRPCPDDDDDDPDDDDDDDDDDD

Radius of gyration: 24.59 Å; chains: 1; bounding box: 71×55×80 Å